Protein AF-A0A352Z5D0-F1 (afdb_monomer_lite)

Secondary structure (DSSP, 8-state):
-EEEEEEETTEEEEEEE-TT-BHHHIIIIIS--TTSPPSSSSSSS-TTEEEETTEEEEGGGSBGGGGTT-EEE-GGGT-BTTB--HHHHHHHHTT--SS-SSHHHHHHHHHHHHHH-SS--HHHHHHHHTT---SSS-SHHHHHHHHHHHTT--PPPGGGSPP-S-PPPPPPHHHHHHHHHH-TT-EEESS-TTHHHHHHTT-----EEE-TT-GGGS-EEEETTEEEE-TT-BHHHHHH-HHHHHH-HHHHHHHHTSS-HHHHTT-BHHHHHHHT-TT-TTHHHHHHTTPPPP---

Structure (mmCIF, N/CA/C/O backbone):
data_AF-A0A352Z5D0-F1
#
_entry.id   AF-A0A352Z5D0-F1
#
loop_
_atom_site.group_PDB
_atom_site.id
_atom_site.type_symbol
_atom_site.label_atom_id
_atom_site.label_alt_id
_atom_site.label_comp_id
_atom_site.label_asym_id
_atom_site.label_entity_id
_atom_site.label_seq_id
_atom_site.pdbx_PDB_ins_code
_atom_site.Cartn_x
_atom_site.Cartn_y
_atom_site.Cartn_z
_atom_site.occupancy
_atom_site.B_iso_or_equiv
_atom_site.auth_seq_id
_atom_site.auth_comp_id
_atom_site.auth_asym_id
_atom_site.auth_atom_id
_atom_site.pdbx_PDB_model_num
ATOM 1 N N . MET A 1 1 ? -8.764 -20.355 9.133 1.00 84.94 1 MET A N 1
ATOM 2 C CA . MET A 1 1 ? -8.558 -20.636 7.698 1.00 84.94 1 MET A CA 1
ATOM 3 C C . MET A 1 1 ? -9.768 -20.120 6.949 1.00 84.94 1 MET A C 1
ATOM 5 O O . MET A 1 1 ? -10.883 -20.433 7.349 1.00 84.94 1 MET A O 1
ATOM 9 N N . GLU A 1 2 ? -9.550 -19.354 5.889 1.00 88.12 2 GLU A N 1
ATOM 10 C CA . GLU A 1 2 ? -10.587 -18.718 5.071 1.00 88.12 2 GLU A CA 1
ATOM 11 C C . GLU A 1 2 ? -10.293 -18.978 3.590 1.00 88.12 2 GLU A C 1
ATOM 13 O O . GLU A 1 2 ? -9.138 -18.904 3.172 1.00 88.12 2 GLU A O 1
ATOM 18 N N . THR A 1 3 ? -11.313 -19.290 2.788 1.00 94.56 3 THR A N 1
ATOM 19 C CA . THR A 1 3 ? -11.166 -19.383 1.328 1.00 94.56 3 THR A CA 1
ATOM 20 C C . THR A 1 3 ? -11.453 -18.030 0.702 1.00 94.56 3 THR A C 1
ATOM 22 O O . THR A 1 3 ? -12.549 -17.499 0.852 1.00 94.56 3 THR A O 1
ATOM 25 N N . ILE A 1 4 ? -10.474 -17.506 -0.030 1.00 94.38 4 ILE A N 1
ATOM 26 C CA . ILE A 1 4 ? -10.551 -16.215 -0.711 1.00 94.38 4 ILE A CA 1
ATOM 27 C C . ILE A 1 4 ? -10.535 -16.394 -2.227 1.00 94.38 4 ILE A C 1
ATOM 29 O O . ILE A 1 4 ? -9.898 -17.316 -2.741 1.00 94.38 4 ILE A O 1
ATOM 33 N N . ASN A 1 5 ? -11.212 -15.487 -2.930 1.00 95.94 5 ASN A N 1
ATOM 34 C CA . ASN A 1 5 ? -11.287 -15.432 -4.389 1.00 95.94 5 ASN A CA 1
ATOM 35 C C . ASN A 1 5 ? -10.868 -14.044 -4.859 1.00 95.94 5 ASN A C 1
ATOM 37 O O . ASN A 1 5 ? -11.446 -13.063 -4.409 1.00 95.94 5 ASN A O 1
ATOM 41 N N . PHE A 1 6 ? -9.892 -13.932 -5.750 1.00 96.19 6 PHE A N 1
ATOM 42 C CA . PHE A 1 6 ? -9.389 -12.636 -6.212 1.00 96.19 6 PHE A CA 1
ATOM 43 C C . PHE A 1 6 ? -8.842 -12.725 -7.635 1.00 96.19 6 PHE A C 1
ATOM 45 O O . PHE A 1 6 ? -8.668 -13.819 -8.173 1.00 96.19 6 PHE A O 1
ATOM 52 N N . ILE A 1 7 ? -8.574 -11.577 -8.255 1.00 97.50 7 ILE A N 1
ATOM 53 C CA . ILE A 1 7 ? -7.937 -11.519 -9.572 1.00 97.50 7 ILE A CA 1
ATOM 54 C C . ILE A 1 7 ? -6.435 -11.319 -9.378 1.00 97.50 7 ILE A C 1
ATOM 56 O O . ILE A 1 7 ? -6.015 -10.395 -8.695 1.00 97.50 7 ILE A O 1
ATOM 60 N N . LEU A 1 8 ? -5.609 -12.174 -9.977 1.00 97.81 8 LEU A N 1
ATOM 61 C CA . LEU A 1 8 ? -4.155 -12.058 -9.997 1.00 97.81 8 LEU A CA 1
ATOM 62 C C . LEU A 1 8 ? -3.670 -11.936 -11.438 1.00 97.81 8 LEU A C 1
ATOM 64 O O . LEU A 1 8 ? -3.776 -12.883 -12.220 1.00 97.81 8 LEU A O 1
ATOM 68 N N . ASN A 1 9 ? -3.111 -10.780 -11.791 1.00 96.50 9 ASN A N 1
ATOM 69 C CA . ASN A 1 9 ? -2.628 -10.484 -13.142 1.00 96.50 9 ASN A CA 1
ATOM 70 C C . ASN A 1 9 ? -3.690 -10.778 -14.225 1.00 96.50 9 ASN A C 1
ATOM 72 O O . ASN A 1 9 ? -3.386 -11.368 -15.265 1.00 96.50 9 ASN A O 1
ATOM 76 N N . GLY A 1 10 ? -4.948 -10.417 -13.950 1.00 94.31 10 GLY A N 1
ATOM 77 C CA . GLY A 1 10 ? -6.087 -10.644 -14.844 1.00 94.31 10 GLY A CA 1
ATOM 78 C C . GLY A 1 10 ? -6.660 -12.068 -14.847 1.00 94.31 10 GLY A C 1
ATOM 79 O O . GLY A 1 10 ? -7.498 -12.369 -15.694 1.00 94.31 10 GLY A O 1
ATOM 80 N N . LYS A 1 11 ? -6.227 -12.958 -13.943 1.00 95.44 11 LYS A N 1
ATOM 81 C CA . LYS A 1 11 ? -6.752 -14.329 -13.814 1.00 95.44 11 LYS A CA 1
ATOM 82 C C . LYS A 1 11 ? -7.399 -14.550 -12.454 1.00 95.44 11 LYS A C 1
ATOM 84 O O . LYS A 1 11 ? -6.814 -14.185 -11.443 1.00 95.44 11 LYS A O 1
ATOM 89 N N . GLU A 1 12 ? -8.557 -15.197 -12.422 1.00 96.88 12 GLU A N 1
ATOM 90 C CA . GLU A 1 12 ? -9.194 -15.611 -11.167 1.00 96.88 12 GLU A CA 1
ATOM 91 C C . GLU A 1 12 ? -8.346 -16.653 -10.424 1.00 96.88 12 GLU A C 1
ATOM 93 O O . GLU A 1 12 ? -7.828 -17.602 -11.021 1.00 96.88 12 GLU A O 1
ATOM 98 N N . VAL A 1 13 ? -8.203 -16.463 -9.113 1.00 97.44 13 VAL A N 1
ATOM 99 C CA . VAL A 1 13 ? -7.491 -17.355 -8.196 1.00 97.44 13 VAL A CA 1
ATOM 100 C C . VAL A 1 13 ? -8.349 -17.589 -6.958 1.00 97.44 13 VAL A C 1
ATOM 102 O O . VAL A 1 13 ? -8.800 -16.640 -6.318 1.00 97.44 13 VAL A O 1
ATOM 105 N N . THR A 1 14 ? -8.503 -18.861 -6.589 1.00 97.69 14 THR A N 1
ATOM 106 C CA . THR A 1 14 ? -9.153 -19.305 -5.350 1.00 97.69 14 THR A CA 1
ATOM 107 C C . THR A 1 14 ? -8.146 -20.051 -4.486 1.00 97.69 14 THR A C 1
ATOM 109 O O . THR A 1 14 ? -7.484 -20.974 -4.963 1.00 97.69 14 THR A O 1
ATOM 112 N N . ILE A 1 15 ? -8.023 -19.678 -3.211 1.00 97.44 15 ILE A N 1
ATOM 113 C CA . ILE A 1 15 ? -7.088 -20.325 -2.282 1.00 97.44 15 ILE A CA 1
ATOM 114 C C . ILE A 1 15 ? -7.566 -20.216 -0.832 1.00 97.44 15 ILE A C 1
ATOM 116 O O . ILE A 1 15 ? -8.134 -19.206 -0.428 1.00 97.44 15 ILE A O 1
ATOM 120 N N . THR A 1 16 ? -7.321 -21.253 -0.029 1.00 96.94 16 THR A N 1
ATOM 121 C CA . THR A 1 16 ? -7.574 -21.230 1.420 1.00 96.94 16 THR A CA 1
ATOM 122 C C . THR A 1 16 ? -6.338 -20.747 2.165 1.00 96.94 16 THR A C 1
ATOM 124 O O . THR A 1 16 ? -5.279 -21.355 2.026 1.00 96.94 16 THR A O 1
ATOM 127 N N . VAL A 1 17 ? -6.454 -19.684 2.953 1.00 94.38 17 VAL A N 1
ATOM 128 C CA . VAL A 1 17 ? -5.354 -19.035 3.685 1.00 94.38 17 VAL A CA 1
ATOM 129 C C . VAL A 1 17 ? -5.565 -19.103 5.191 1.00 94.38 17 VAL A C 1
ATOM 131 O O . VAL A 1 17 ? -6.698 -19.177 5.670 1.00 94.38 17 VAL A O 1
ATOM 134 N N . ASP A 1 18 ? -4.476 -19.071 5.953 1.00 90.75 18 ASP A N 1
ATOM 135 C CA . ASP A 1 18 ? -4.564 -18.894 7.404 1.00 90.75 18 ASP A CA 1
ATOM 136 C C . ASP A 1 18 ? -4.871 -17.432 7.760 1.00 90.75 18 ASP A C 1
ATOM 138 O O . ASP A 1 18 ? -4.394 -16.508 7.102 1.00 90.75 18 ASP A O 1
ATOM 142 N N . ASP A 1 19 ? -5.560 -17.203 8.884 1.00 83.69 19 ASP A N 1
ATOM 143 C CA . ASP A 1 19 ? -6.017 -15.878 9.360 1.00 83.69 19 ASP A CA 1
ATOM 144 C C . ASP A 1 19 ? -4.883 -14.853 9.544 1.00 83.69 19 ASP A C 1
ATOM 146 O O . ASP A 1 19 ? -5.096 -13.663 9.754 1.00 83.69 19 ASP A O 1
ATOM 150 N N . SER A 1 20 ? -3.645 -15.337 9.553 1.00 86.56 20 SER A N 1
ATOM 151 C CA . SER A 1 20 ? -2.454 -14.564 9.862 1.00 86.56 20 SER A CA 1
ATOM 152 C C . SER A 1 20 ? -1.390 -14.663 8.755 1.00 86.56 20 SER A C 1
ATOM 154 O O . SER A 1 20 ? -0.264 -14.194 8.944 1.00 86.56 20 SER A O 1
ATOM 156 N N . GLU A 1 21 ? -1.732 -15.296 7.629 1.00 92.06 21 GLU A N 1
ATOM 157 C CA . GLU A 1 21 ? -0.875 -15.470 6.458 1.00 92.06 21 GLU A CA 1
ATOM 158 C C . GLU A 1 21 ? -0.762 -14.158 5.683 1.00 92.06 21 GLU A C 1
ATOM 160 O O . GLU A 1 21 ? -1.759 -13.583 5.242 1.00 92.06 21 GLU A O 1
ATOM 165 N N . ILE A 1 22 ? 0.465 -13.675 5.500 1.00 95.06 22 ILE A N 1
ATOM 166 C CA . ILE A 1 22 ? 0.724 -12.451 4.739 1.00 95.06 22 ILE A CA 1
ATOM 167 C C . ILE A 1 22 ? 0.746 -12.729 3.235 1.00 95.06 22 ILE A C 1
ATOM 169 O O . ILE A 1 22 ? 1.227 -13.773 2.790 1.00 95.06 22 ILE A O 1
ATOM 173 N N . LEU A 1 23 ? 0.294 -11.751 2.455 1.00 97.75 23 LEU A N 1
ATOM 174 C CA . LEU A 1 23 ? 0.161 -11.839 1.005 1.00 97.75 23 LEU A CA 1
ATOM 175 C C . LEU A 1 23 ? 1.491 -12.179 0.322 1.00 97.75 23 LEU A C 1
ATOM 177 O O . LEU A 1 23 ? 1.508 -12.942 -0.640 1.00 97.75 23 LEU A O 1
ATOM 181 N N . LEU A 1 24 ? 2.613 -11.673 0.847 1.00 98.19 24 LEU A N 1
ATOM 182 C CA . LEU A 1 24 ? 3.952 -12.004 0.353 1.00 98.19 24 LEU A CA 1
ATOM 183 C C . LEU A 1 24 ? 4.192 -13.522 0.296 1.00 98.19 24 LEU A C 1
ATOM 185 O O . LEU A 1 24 ? 4.699 -14.025 -0.706 1.00 98.19 24 LEU A O 1
ATOM 189 N N . HIS A 1 25 ? 3.839 -14.248 1.359 1.00 97.31 25 HIS A N 1
ATOM 190 C CA . HIS A 1 25 ? 4.046 -15.695 1.429 1.00 97.31 25 HIS A CA 1
ATOM 191 C C . HIS A 1 25 ? 3.065 -16.432 0.519 1.00 97.31 25 HIS A C 1
ATOM 193 O O . HIS A 1 25 ? 3.486 -17.318 -0.220 1.00 97.31 25 HIS A O 1
ATOM 199 N N . THR A 1 26 ? 1.796 -16.020 0.498 1.00 98.25 26 THR A N 1
ATOM 200 C CA . THR A 1 26 ? 0.785 -16.588 -0.404 1.00 98.25 26 THR A CA 1
ATOM 201 C C . THR A 1 26 ? 1.227 -16.488 -1.863 1.00 98.25 26 THR A C 1
ATOM 203 O O . THR A 1 26 ? 1.275 -17.492 -2.574 1.00 98.25 26 THR A O 1
ATOM 206 N N . LEU A 1 27 ? 1.634 -15.293 -2.303 1.00 98.56 27 LEU A N 1
ATOM 207 C CA . LEU A 1 27 ? 2.091 -15.059 -3.672 1.00 98.56 27 LEU A CA 1
ATOM 208 C C . LEU A 1 27 ? 3.336 -15.883 -3.995 1.00 98.56 27 LEU A C 1
ATOM 210 O O . LEU A 1 27 ? 3.366 -16.587 -5.003 1.00 98.56 27 LEU A O 1
ATOM 214 N N . ARG A 1 28 ? 4.365 -15.828 -3.145 1.00 98.19 28 ARG A N 1
ATOM 215 C CA . ARG A 1 28 ? 5.649 -16.465 -3.448 1.00 98.19 28 ARG A CA 1
ATOM 216 C C . ARG A 1 28 ? 5.620 -17.971 -3.275 1.00 98.19 28 ARG A C 1
ATOM 218 O O . ARG A 1 28 ? 6.098 -18.687 -4.148 1.00 98.19 28 ARG A O 1
ATOM 225 N N . GLU A 1 29 ? 5.160 -18.457 -2.133 1.00 97.69 29 GLU A N 1
ATOM 226 C CA . GLU A 1 29 ? 5.361 -19.845 -1.712 1.00 97.69 29 GLU A CA 1
ATOM 227 C C . GLU A 1 29 ? 4.218 -20.759 -2.138 1.00 97.69 29 GLU A C 1
ATOM 229 O O . GLU A 1 29 ? 4.442 -21.948 -2.342 1.00 97.69 29 GLU A O 1
ATOM 234 N N . ARG A 1 30 ? 3.017 -20.210 -2.354 1.00 97.62 30 ARG A N 1
ATOM 235 C CA . ARG A 1 30 ? 1.840 -21.008 -2.726 1.00 97.62 30 ARG A CA 1
ATOM 236 C C . ARG A 1 30 ? 1.426 -20.820 -4.177 1.00 97.62 30 ARG A C 1
ATOM 238 O O . ARG A 1 30 ? 1.067 -21.789 -4.833 1.00 97.62 30 ARG A O 1
ATOM 245 N N . LEU A 1 31 ? 1.525 -19.594 -4.687 1.00 98.06 31 LEU A N 1
ATOM 246 C CA . LEU A 1 31 ? 1.181 -19.257 -6.074 1.00 98.06 31 LEU A CA 1
ATOM 247 C C . LEU A 1 31 ? 2.407 -19.141 -6.994 1.00 98.06 31 LEU A C 1
ATOM 249 O O . LEU A 1 31 ? 2.266 -18.869 -8.183 1.00 98.06 31 LEU A O 1
ATOM 253 N N . ASN A 1 32 ? 3.610 -19.376 -6.459 1.00 97.75 32 ASN A N 1
ATOM 254 C CA . ASN A 1 32 ? 4.883 -19.367 -7.185 1.00 97.75 32 ASN A CA 1
ATOM 255 C C . ASN A 1 32 ? 5.201 -18.052 -7.933 1.00 97.75 32 ASN A C 1
ATOM 257 O O . ASN A 1 32 ? 5.969 -18.034 -8.896 1.00 97.75 32 ASN A O 1
ATOM 261 N N . ILE A 1 33 ? 4.666 -16.922 -7.467 1.00 98.00 33 ILE A N 1
ATOM 262 C CA . ILE A 1 33 ? 4.975 -15.586 -7.984 1.00 98.00 33 ILE A CA 1
ATOM 263 C C . ILE A 1 33 ? 6.261 -15.084 -7.327 1.00 98.00 33 ILE A C 1
ATOM 265 O O . ILE A 1 33 ? 6.271 -14.287 -6.388 1.00 98.00 33 ILE A O 1
ATOM 269 N N . LYS A 1 34 ? 7.396 -15.609 -7.795 1.00 97.38 34 LYS A N 1
ATOM 270 C CA . LYS A 1 34 ? 8.715 -15.332 -7.203 1.00 97.38 34 LYS A CA 1
ATOM 271 C C . LYS A 1 34 ? 9.254 -13.937 -7.527 1.00 97.38 34 LYS A C 1
ATOM 273 O O . LYS A 1 34 ? 10.309 -13.575 -6.995 1.00 97.38 34 LYS A O 1
ATOM 278 N N . SER A 1 35 ? 8.596 -13.170 -8.397 1.00 96.88 35 SER A N 1
ATOM 279 C CA . SER A 1 35 ? 8.967 -11.790 -8.731 1.00 96.88 35 SER A CA 1
ATOM 280 C C . SER A 1 35 ? 8.768 -10.826 -7.562 1.00 96.88 35 SER A C 1
ATOM 282 O O . SER A 1 35 ? 9.603 -9.946 -7.373 1.00 96.88 35 SER A O 1
ATOM 284 N N . VAL A 1 36 ? 7.739 -11.041 -6.737 1.00 98.19 36 VAL A N 1
ATOM 285 C CA . VAL A 1 36 ? 7.525 -10.320 -5.480 1.00 98.19 36 VAL A CA 1
ATOM 286 C C . VAL A 1 36 ? 8.588 -10.792 -4.503 1.00 98.19 36 VAL A C 1
ATOM 288 O O . VAL A 1 36 ? 8.672 -11.987 -4.217 1.00 98.19 36 VAL A O 1
ATOM 291 N N . LYS A 1 37 ? 9.460 -9.902 -4.032 1.00 98.06 37 LYS A N 1
ATOM 292 C CA . LYS A 1 37 ? 10.633 -10.298 -3.244 1.00 98.06 37 LYS A CA 1
ATOM 293 C C . LYS A 1 37 ? 10.425 -10.048 -1.761 1.00 98.06 37 LYS A C 1
ATOM 295 O O . LYS A 1 37 ? 9.802 -9.072 -1.360 1.00 98.06 37 LYS A O 1
ATOM 300 N N . GLU A 1 38 ? 11.024 -10.910 -0.949 1.00 97.38 38 GLU A N 1
ATOM 301 C CA . GLU A 1 38 ? 11.229 -10.624 0.465 1.00 97.38 38 GLU A CA 1
ATOM 302 C C . GLU A 1 38 ? 12.532 -9.828 0.628 1.00 97.38 38 GLU A C 1
ATOM 304 O O . GLU A 1 38 ? 13.568 -10.216 0.091 1.00 97.38 38 GLU A O 1
ATOM 309 N N . GLY A 1 39 ? 12.471 -8.672 1.288 1.00 96.88 39 GLY A N 1
ATOM 310 C CA . GLY A 1 39 ? 13.623 -7.794 1.517 1.00 96.88 39 GLY A CA 1
ATOM 311 C C . GLY A 1 39 ? 13.796 -7.502 3.002 1.00 96.88 39 GLY A C 1
ATOM 312 O O . GLY A 1 39 ? 14.431 -8.266 3.715 1.00 96.88 39 GLY A O 1
ATOM 313 N N . CYS A 1 40 ? 13.213 -6.397 3.470 1.00 96.62 40 CYS A N 1
ATOM 314 C CA . CYS A 1 40 ? 13.221 -6.020 4.889 1.00 96.62 40 CYS A CA 1
ATOM 315 C C . CYS A 1 40 ? 12.102 -6.681 5.712 1.00 96.62 40 CYS A C 1
ATOM 317 O O . CYS A 1 40 ? 12.236 -6.836 6.920 1.00 96.62 40 CYS A O 1
ATOM 319 N N . SER A 1 41 ? 10.980 -7.026 5.067 1.00 94.31 41 SER A N 1
ATOM 320 C CA . SER A 1 41 ? 9.782 -7.605 5.694 1.00 94.31 41 SER A CA 1
ATOM 321 C C . SER A 1 41 ? 9.105 -6.772 6.789 1.00 94.31 41 SER A C 1
ATOM 323 O O . SER A 1 41 ? 8.289 -7.293 7.548 1.00 94.31 41 SER A O 1
ATOM 325 N N . ILE A 1 42 ? 9.416 -5.479 6.836 1.00 95.19 42 ILE A N 1
ATOM 326 C CA . ILE A 1 42 ? 8.884 -4.514 7.806 1.00 95.19 42 ILE A CA 1
ATOM 327 C C . ILE A 1 42 ? 8.320 -3.252 7.137 1.00 95.19 42 ILE A C 1
ATOM 329 O O . ILE A 1 42 ? 8.049 -2.278 7.819 1.00 95.19 42 ILE A O 1
ATOM 333 N N . GLY A 1 43 ? 8.127 -3.270 5.812 1.00 95.75 43 GLY A N 1
ATOM 334 C CA . GLY A 1 43 ? 7.518 -2.152 5.079 1.00 95.75 43 GLY A CA 1
ATOM 335 C C . GLY A 1 43 ? 8.450 -0.989 4.734 1.00 95.75 43 GLY A C 1
ATOM 336 O O . GLY A 1 43 ? 7.975 0.121 4.577 1.00 95.75 43 GLY A O 1
ATOM 337 N N . GLU A 1 44 ? 9.753 -1.225 4.589 1.00 95.31 44 GLU A N 1
ATOM 338 C CA . GLU A 1 44 ? 10.725 -0.151 4.306 1.00 95.31 44 GLU A CA 1
ATOM 339 C C . GLU A 1 44 ? 11.252 -0.176 2.863 1.00 95.31 44 GLU A C 1
ATOM 341 O O . GLU A 1 44 ? 11.375 0.845 2.201 1.00 95.31 44 GLU A O 1
ATOM 346 N N . CYS A 1 45 ? 11.597 -1.357 2.341 1.00 97.75 45 CYS A N 1
ATOM 347 C CA . CYS A 1 45 ? 12.387 -1.444 1.105 1.00 97.75 45 CYS A CA 1
ATOM 348 C C . CYS A 1 45 ? 11.584 -1.495 -0.207 1.00 97.75 45 CYS A C 1
ATOM 350 O O . CYS A 1 45 ? 12.180 -1.412 -1.279 1.00 97.75 45 CYS A O 1
ATOM 352 N N . GLY A 1 46 ? 10.283 -1.795 -0.150 1.00 98.25 46 GLY A N 1
ATOM 353 C CA . GLY A 1 46 ? 9.402 -1.925 -1.325 1.00 98.25 46 GLY A CA 1
ATOM 354 C C . GLY A 1 46 ? 9.704 -3.027 -2.342 1.00 98.25 46 GLY A C 1
ATOM 355 O O . GLY A 1 46 ? 9.036 -3.127 -3.365 1.00 98.25 46 GLY A O 1
ATOM 356 N N . THR A 1 47 ? 10.646 -3.933 -2.091 1.00 98.44 47 THR A N 1
ATOM 357 C CA . THR A 1 47 ? 10.882 -5.085 -2.987 1.00 98.44 47 THR A CA 1
ATOM 358 C C . THR A 1 47 ? 9.683 -6.051 -3.057 1.00 98.44 47 THR A C 1
ATOM 360 O O . THR A 1 47 ? 9.564 -6.844 -3.993 1.00 98.44 47 THR A O 1
ATOM 363 N N . CYS A 1 48 ? 8.776 -5.951 -2.081 1.00 98.69 48 CYS A N 1
ATOM 364 C CA . CYS A 1 48 ? 7.529 -6.704 -1.982 1.00 98.69 48 CYS A CA 1
ATOM 365 C C . CYS A 1 48 ? 6.299 -5.950 -2.525 1.00 98.69 48 CYS A C 1
ATOM 367 O O . CYS A 1 48 ? 5.174 -6.407 -2.293 1.00 98.69 48 CYS A O 1
ATOM 369 N N . THR A 1 49 ? 6.485 -4.791 -3.171 1.00 98.81 49 THR A N 1
ATOM 370 C CA . THR A 1 49 ? 5.372 -3.997 -3.706 1.00 98.81 49 THR A CA 1
ATOM 371 C C . THR A 1 49 ? 4.559 -4.822 -4.699 1.00 98.81 49 THR A C 1
ATOM 373 O O . THR A 1 49 ? 5.109 -5.475 -5.586 1.00 98.81 49 THR A O 1
ATOM 376 N N . VAL A 1 50 ? 3.244 -4.774 -4.527 1.00 98.81 50 VAL A N 1
ATOM 377 C CA . VAL A 1 50 ? 2.222 -5.250 -5.464 1.00 98.81 50 VAL A CA 1
ATOM 378 C C . VAL A 1 50 ? 1.200 -4.136 -5.642 1.00 98.81 50 VAL A C 1
ATOM 380 O O . VAL A 1 50 ? 1.133 -3.246 -4.792 1.00 98.81 50 VAL A O 1
ATOM 383 N N . LEU A 1 51 ? 0.406 -4.173 -6.707 1.00 98.69 51 LEU A N 1
ATOM 384 C CA . LEU A 1 51 ? -0.757 -3.295 -6.806 1.00 98.69 51 LEU A CA 1
ATOM 385 C C . LEU A 1 51 ? -1.990 -4.031 -6.312 1.00 98.69 51 LEU A C 1
ATOM 387 O O . LEU A 1 51 ? -2.194 -5.185 -6.685 1.00 98.69 51 LEU A O 1
ATOM 391 N N . ILE A 1 52 ? -2.788 -3.365 -5.486 1.00 97.38 52 ILE A N 1
ATOM 392 C CA . ILE A 1 52 ? -4.094 -3.834 -5.043 1.00 97.38 52 ILE A CA 1
ATOM 393 C C . ILE A 1 52 ? -5.111 -2.784 -5.467 1.00 97.38 52 ILE A C 1
ATOM 395 O O . ILE A 1 52 ? -5.086 -1.669 -4.954 1.00 97.38 52 ILE A O 1
ATOM 399 N N . ASP A 1 53 ? -5.980 -3.139 -6.409 1.00 95.06 53 ASP A N 1
ATOM 400 C CA . ASP A 1 53 ? -6.863 -2.203 -7.111 1.00 95.06 53 ASP A CA 1
ATOM 401 C C . ASP A 1 53 ? -6.087 -0.979 -7.635 1.00 95.06 53 ASP A C 1
ATOM 403 O O . ASP A 1 53 ? -6.450 0.168 -7.390 1.00 95.06 53 ASP A O 1
ATOM 407 N N . ASP A 1 54 ? -4.968 -1.252 -8.317 1.00 95.62 54 ASP A N 1
ATOM 408 C CA . ASP A 1 54 ? -4.052 -0.270 -8.924 1.00 95.62 54 ASP A CA 1
ATOM 409 C C . ASP A 1 54 ? -3.287 0.656 -7.964 1.00 95.62 54 ASP A C 1
ATOM 411 O O . ASP A 1 54 ? -2.388 1.380 -8.398 1.00 95.62 54 ASP A O 1
ATOM 415 N N . GLU A 1 55 ? -3.536 0.572 -6.660 1.00 96.56 55 GLU A N 1
ATOM 416 C CA . GLU A 1 55 ? -2.744 1.256 -5.639 1.00 96.56 55 GLU A CA 1
ATOM 417 C C . GLU A 1 55 ? -1.549 0.399 -5.205 1.00 96.56 55 GLU A C 1
ATOM 419 O O . GLU A 1 55 ? -1.702 -0.807 -4.999 1.00 96.56 55 GLU A O 1
ATOM 424 N N . PRO A 1 56 ? -0.347 0.967 -5.017 1.00 98.19 56 PRO A N 1
ATOM 425 C CA . PRO A 1 56 ? 0.801 0.208 -4.554 1.00 98.19 56 PRO A CA 1
ATOM 426 C C . PRO A 1 56 ? 0.692 -0.071 -3.052 1.00 98.19 56 PRO A C 1
ATOM 428 O O . PRO A 1 56 ? 0.444 0.824 -2.248 1.00 98.19 56 PRO A O 1
ATOM 431 N N . HIS A 1 57 ? 0.897 -1.331 -2.679 1.00 98.56 57 HIS A N 1
ATOM 432 C CA . HIS A 1 57 ? 0.847 -1.839 -1.309 1.00 98.56 57 HIS A CA 1
ATOM 433 C C . HIS A 1 57 ? 2.063 -2.729 -1.029 1.00 98.56 57 HIS A C 1
ATOM 435 O O . HIS A 1 57 ? 2.578 -3.416 -1.917 1.00 98.56 57 HIS A O 1
ATOM 441 N N . TYR A 1 58 ? 2.486 -2.805 0.233 1.00 98.62 58 TYR A N 1
ATOM 442 C CA . TYR A 1 58 ? 3.466 -3.799 0.664 1.00 98.62 58 TYR A CA 1
ATOM 443 C C . TYR A 1 58 ? 2.795 -5.130 0.991 1.00 98.62 58 TYR A C 1
ATOM 445 O O . TYR A 1 58 ? 2.126 -5.287 2.017 1.00 98.62 58 TYR A O 1
ATOM 453 N N . SER A 1 59 ? 3.049 -6.142 0.160 1.00 98.44 59 SER A N 1
ATOM 454 C CA . SER A 1 59 ? 2.532 -7.497 0.394 1.00 98.44 59 SER A CA 1
ATOM 455 C C . SER A 1 59 ? 3.060 -8.128 1.691 1.00 98.44 59 SER A C 1
ATOM 457 O O . SER A 1 59 ? 2.410 -9.009 2.254 1.00 98.44 59 SER A O 1
ATOM 459 N N . CYS A 1 60 ? 4.206 -7.667 2.214 1.00 97.25 60 CYS A N 1
ATOM 460 C CA . CYS A 1 60 ? 4.747 -8.148 3.490 1.00 97.25 60 CYS A CA 1
ATOM 461 C C . CYS A 1 60 ? 3.963 -7.667 4.726 1.00 97.25 60 CYS A C 1
ATOM 463 O O . CYS A 1 60 ? 4.053 -8.310 5.772 1.00 97.25 60 CYS A O 1
ATOM 465 N N . LEU A 1 61 ? 3.176 -6.591 4.588 1.00 96.69 61 LEU A N 1
ATOM 466 C CA . LEU A 1 61 ? 2.311 -6.006 5.624 1.00 96.69 61 LEU A CA 1
ATOM 467 C C . LEU A 1 61 ? 0.818 -6.093 5.255 1.00 96.69 61 LEU A C 1
ATOM 469 O O . LEU A 1 61 ? -0.023 -5.394 5.817 1.00 96.69 61 LEU A O 1
ATOM 473 N N . THR A 1 62 ? 0.468 -6.960 4.307 1.00 96.50 62 THR A N 1
ATOM 474 C CA . THR A 1 62 ? -0.918 -7.193 3.891 1.00 96.50 62 THR A CA 1
ATOM 475 C C . THR A 1 62 ? -1.311 -8.612 4.278 1.00 96.50 62 THR A C 1
ATOM 477 O O . THR A 1 62 ? -0.599 -9.550 3.926 1.00 96.50 62 THR A O 1
ATOM 480 N N . LEU A 1 63 ? -2.418 -8.793 5.003 1.00 94.62 63 LEU A N 1
ATOM 481 C CA . LEU A 1 63 ? -2.987 -10.127 5.222 1.00 94.62 63 LEU A CA 1
ATOM 482 C C . LEU A 1 63 ? -3.587 -10.657 3.921 1.00 94.62 63 LEU A C 1
ATOM 484 O O . LEU A 1 63 ? -4.188 -9.907 3.158 1.00 94.62 63 LEU A O 1
ATOM 488 N N . SER A 1 64 ? -3.457 -11.957 3.681 1.00 95.44 64 SER A N 1
ATOM 489 C CA . SER A 1 64 ? -3.995 -12.581 2.469 1.00 95.44 64 SER A CA 1
ATOM 490 C C . SER A 1 64 ? -5.520 -12.521 2.435 1.00 95.44 64 SER A C 1
ATOM 492 O O . SER A 1 64 ? -6.089 -12.304 1.375 1.00 95.44 64 SER A O 1
ATOM 494 N N . SER A 1 65 ? -6.189 -12.609 3.588 1.00 92.50 65 SER A N 1
ATOM 495 C CA . SER A 1 65 ? -7.644 -12.424 3.674 1.00 92.50 65 SER A CA 1
ATOM 496 C C . SER A 1 65 ? -8.112 -11.076 3.106 1.00 92.50 65 SER A C 1
ATOM 498 O O . SER A 1 65 ? -9.160 -11.011 2.469 1.00 92.50 65 SER A O 1
ATOM 500 N N . LYS A 1 66 ? -7.291 -10.018 3.221 1.00 91.50 66 LYS A N 1
ATOM 501 C CA . LYS A 1 66 ? -7.604 -8.662 2.736 1.00 91.50 66 LYS A CA 1
ATOM 502 C C . LYS A 1 66 ? -7.740 -8.566 1.212 1.00 91.50 66 LYS A C 1
ATOM 504 O O . LYS A 1 66 ? -8.306 -7.600 0.708 1.00 91.50 66 LYS A O 1
ATOM 509 N N . VAL A 1 67 ? -7.179 -9.515 0.458 1.00 93.94 67 VAL A N 1
ATOM 510 C CA . VAL A 1 67 ? -7.257 -9.474 -1.012 1.00 93.94 67 VAL A CA 1
ATOM 511 C C . VAL A 1 67 ? -8.478 -10.186 -1.571 1.00 93.94 67 VAL A C 1
ATOM 513 O O . VAL A 1 67 ? -8.677 -10.148 -2.781 1.00 93.94 67 VAL A O 1
ATOM 516 N N . ASN A 1 68 ? -9.301 -10.810 -0.723 1.00 93.31 68 ASN A N 1
ATOM 517 C CA . ASN A 1 68 ? -10.557 -11.400 -1.162 1.00 93.31 68 ASN A CA 1
ATOM 518 C C . ASN A 1 68 ? -11.380 -10.358 -1.936 1.00 93.31 68 ASN A C 1
ATOM 520 O O . ASN A 1 68 ? -11.487 -9.213 -1.523 1.00 93.31 68 ASN A O 1
ATOM 524 N N . GLY A 1 69 ? -11.898 -10.737 -3.094 1.00 92.50 69 GLY A N 1
ATOM 525 C CA . GLY A 1 69 ? -12.647 -9.882 -4.002 1.00 92.50 69 GLY A CA 1
ATOM 526 C C . GLY A 1 69 ? -11.866 -8.764 -4.699 1.00 92.50 69 GLY A C 1
ATOM 527 O O . GLY A 1 69 ? -12.493 -7.991 -5.416 1.00 92.50 69 GLY A O 1
ATOM 528 N N . ARG A 1 70 ? -10.540 -8.646 -4.543 1.00 94.00 70 ARG A N 1
ATOM 529 C CA . ARG A 1 70 ? -9.748 -7.522 -5.092 1.00 94.00 70 ARG A CA 1
ATOM 530 C C . ARG A 1 70 ? -8.966 -7.898 -6.350 1.00 94.00 70 ARG A C 1
ATOM 532 O O . ARG A 1 70 ? -8.782 -9.079 -6.654 1.00 94.00 70 ARG A O 1
ATOM 539 N N . ASP A 1 71 ? -8.500 -6.890 -7.082 1.00 96.19 71 ASP A N 1
ATOM 540 C CA . ASP A 1 71 ? -7.563 -7.076 -8.190 1.00 96.19 71 ASP A CA 1
ATOM 541 C C . ASP A 1 71 ? -6.120 -6.876 -7.723 1.00 96.19 71 ASP A C 1
ATOM 543 O O . ASP A 1 71 ? -5.787 -5.875 -7.092 1.00 96.19 71 ASP A O 1
ATOM 547 N N . ILE A 1 72 ? -5.260 -7.846 -8.024 1.00 98.19 72 ILE A N 1
ATOM 548 C CA . ILE A 1 72 ? -3.859 -7.880 -7.621 1.00 98.19 72 ILE A CA 1
ATOM 549 C C . ILE A 1 72 ? -2.985 -7.935 -8.865 1.00 98.19 72 ILE A C 1
ATOM 551 O O . ILE A 1 72 ? -3.050 -8.887 -9.647 1.00 98.19 72 ILE A O 1
ATOM 555 N N . LYS A 1 73 ? -2.099 -6.950 -9.015 1.00 98.25 73 LYS A N 1
ATOM 556 C CA . LYS A 1 73 ? -1.112 -6.920 -10.099 1.00 98.25 73 LYS A CA 1
ATOM 557 C C . LYS A 1 73 ? 0.301 -7.039 -9.535 1.00 98.25 73 LYS A C 1
ATOM 559 O O . LYS A 1 73 ? 0.708 -6.307 -8.631 1.00 98.25 73 LYS A O 1
ATOM 564 N N . THR A 1 74 ? 1.062 -7.970 -10.091 1.00 98.50 74 THR A N 1
ATOM 565 C CA . THR A 1 74 ? 2.508 -8.113 -9.901 1.00 98.50 74 THR A CA 1
ATOM 566 C C . THR A 1 74 ? 3.223 -7.724 -11.194 1.00 98.50 74 THR A C 1
ATOM 568 O O . THR A 1 74 ? 2.586 -7.366 -12.185 1.00 98.50 74 THR A O 1
ATOM 571 N N . VAL A 1 75 ? 4.559 -7.751 -11.219 1.00 97.38 75 VAL A N 1
ATOM 572 C CA . VAL A 1 75 ? 5.318 -7.276 -12.393 1.00 97.38 75 VAL A CA 1
ATOM 573 C C . VAL A 1 75 ? 5.011 -8.082 -13.667 1.00 97.38 75 VAL A C 1
ATOM 575 O O . VAL A 1 75 ? 5.138 -7.561 -14.771 1.00 97.38 75 VAL A O 1
ATOM 578 N N . GLU A 1 76 ? 4.556 -9.329 -13.524 1.00 96.38 76 GLU A N 1
ATOM 579 C CA . GLU A 1 76 ? 4.088 -10.194 -14.611 1.00 96.38 76 GLU A CA 1
ATOM 580 C C . GLU A 1 76 ? 2.870 -9.630 -15.356 1.00 96.38 76 GLU A C 1
ATOM 582 O O . GLU A 1 76 ? 2.639 -10.017 -16.501 1.00 96.38 76 GLU A O 1
ATOM 587 N N . TYR A 1 77 ? 2.101 -8.722 -14.745 1.00 96.00 77 TYR A N 1
ATOM 588 C CA . TYR A 1 77 ? 1.007 -8.023 -15.422 1.00 96.00 77 TYR A CA 1
ATOM 589 C C . TYR A 1 77 ? 1.511 -7.097 -16.535 1.00 96.00 77 TYR A C 1
ATOM 591 O O . TYR A 1 77 ? 0.873 -6.976 -17.577 1.00 96.00 77 TYR A O 1
ATOM 599 N N . LEU A 1 78 ? 2.665 -6.453 -16.328 1.00 93.88 78 LEU A N 1
ATOM 600 C CA . LEU A 1 78 ? 3.195 -5.452 -17.256 1.00 93.88 78 LEU A CA 1
ATOM 601 C C . LEU A 1 78 ? 3.653 -6.087 -18.572 1.00 93.88 78 LEU A C 1
ATOM 603 O O . LEU A 1 78 ? 3.492 -5.510 -19.645 1.00 93.88 78 LEU A O 1
ATOM 607 N N . GLY A 1 79 ? 4.205 -7.293 -18.509 1.00 89.19 79 GLY A N 1
ATOM 608 C CA . GLY A 1 79 ? 4.725 -7.959 -19.688 1.00 89.19 79 GLY A CA 1
ATOM 609 C C . GLY A 1 79 ? 5.341 -9.308 -19.370 1.00 89.19 79 GLY A C 1
ATOM 610 O O . GLY A 1 79 ? 5.588 -9.665 -18.217 1.00 89.19 79 GLY A O 1
ATOM 611 N N . LYS A 1 80 ? 5.615 -10.059 -20.433 1.00 84.69 80 LYS A N 1
ATOM 612 C CA . LYS A 1 80 ? 6.259 -11.374 -20.383 1.00 84.69 80 LYS A CA 1
ATOM 613 C C . LYS A 1 80 ? 7.431 -11.411 -21.354 1.00 84.69 80 LYS A C 1
ATOM 615 O O . LYS A 1 80 ? 7.556 -10.548 -22.220 1.00 84.69 80 LYS A O 1
ATOM 620 N N . SER A 1 81 ? 8.274 -12.434 -21.240 1.00 81.69 81 SER A N 1
ATOM 621 C CA . SER A 1 81 ? 9.365 -12.641 -22.199 1.00 81.69 81 SER A CA 1
ATOM 622 C C . SER A 1 81 ? 8.840 -12.587 -23.643 1.00 81.69 81 SER A C 1
ATOM 624 O O . SER A 1 81 ? 7.837 -13.227 -23.965 1.00 81.69 81 SER A O 1
ATOM 626 N N . GLY A 1 82 ? 9.483 -11.770 -24.481 1.00 82.56 82 GLY A N 1
ATOM 627 C CA . GLY A 1 82 ? 9.103 -11.530 -25.878 1.00 82.56 82 GLY A CA 1
ATOM 628 C C . GLY A 1 82 ? 8.076 -10.414 -26.117 1.00 82.56 82 GLY A C 1
ATOM 629 O O . GLY A 1 82 ? 7.904 -10.007 -27.261 1.00 82.56 82 GLY A O 1
ATOM 630 N N . LYS A 1 83 ? 7.411 -9.890 -25.078 1.00 89.75 83 LYS A N 1
ATOM 631 C CA . LYS A 1 83 ? 6.562 -8.692 -25.174 1.00 89.75 83 LYS A CA 1
ATOM 632 C C . LYS A 1 83 ? 6.610 -7.919 -23.859 1.00 89.75 83 LYS A C 1
ATOM 634 O O . LYS A 1 83 ? 5.873 -8.234 -22.919 1.00 89.75 83 LYS A O 1
ATOM 639 N N . LEU A 1 84 ? 7.506 -6.941 -23.811 1.00 93.06 84 LEU A N 1
ATOM 640 C CA . LEU A 1 84 ? 7.720 -6.092 -22.650 1.00 93.06 84 LEU A CA 1
ATOM 641 C C . LEU A 1 84 ? 6.757 -4.904 -22.653 1.00 93.06 84 LEU A C 1
ATOM 643 O O . LEU A 1 84 ? 6.295 -4.451 -23.698 1.00 93.06 84 LEU A O 1
ATOM 647 N N . HIS A 1 85 ? 6.460 -4.406 -21.459 1.00 93.94 85 HIS A N 1
ATOM 648 C CA . HIS A 1 85 ? 5.834 -3.101 -21.293 1.00 93.94 85 HIS A CA 1
ATOM 649 C C . HIS A 1 85 ? 6.823 -1.996 -21.686 1.00 93.94 85 HIS A C 1
ATOM 651 O O . HIS A 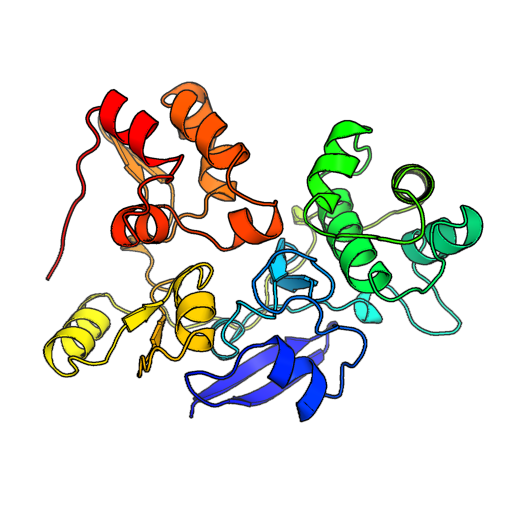1 85 ? 8.000 -2.133 -21.338 1.00 93.94 85 HIS A O 1
ATOM 657 N N . PRO A 1 86 ? 6.381 -0.851 -22.239 1.00 93.94 86 PRO A N 1
ATOM 658 C CA . PRO A 1 86 ? 7.279 0.279 -22.503 1.00 93.94 86 PRO A CA 1
ATOM 659 C C . PRO A 1 86 ? 8.083 0.721 -21.270 1.00 93.94 86 PRO A C 1
ATOM 661 O O . PRO A 1 86 ? 9.252 1.070 -21.371 1.00 93.94 86 PRO A O 1
ATOM 664 N N . LEU A 1 87 ? 7.492 0.616 -20.074 1.00 94.56 87 LEU A N 1
ATOM 665 C CA . LEU A 1 87 ? 8.191 0.883 -18.810 1.00 94.56 87 LEU A CA 1
ATOM 666 C C . LEU A 1 87 ? 9.361 -0.090 -18.560 1.00 94.56 87 LEU A C 1
ATOM 668 O O . LEU A 1 87 ? 10.427 0.320 -18.116 1.00 94.56 87 LEU A O 1
ATOM 672 N N . GLN A 1 88 ? 9.181 -1.380 -18.859 1.00 95.94 88 GLN A N 1
ATOM 673 C CA . GLN A 1 88 ? 10.249 -2.378 -18.736 1.00 95.94 88 GLN A CA 1
ATOM 674 C C . GLN A 1 88 ? 11.357 -2.119 -19.766 1.00 95.94 88 GLN A C 1
ATOM 676 O O . GLN A 1 88 ? 12.536 -2.212 -19.430 1.00 95.94 88 GLN A O 1
ATOM 681 N N . GLU A 1 89 ? 10.986 -1.764 -20.998 1.00 95.50 89 GLU A N 1
ATOM 682 C CA . GLU A 1 89 ? 11.931 -1.426 -22.068 1.00 95.50 89 GLU A CA 1
ATOM 683 C C . GLU A 1 89 ? 12.752 -0.179 -21.728 1.00 95.50 89 GLU A C 1
ATOM 685 O O . GLU A 1 89 ? 13.978 -0.200 -21.858 1.00 95.50 89 GLU A O 1
ATOM 690 N N . ALA A 1 90 ? 12.104 0.874 -21.221 1.00 96.38 90 ALA A N 1
ATOM 691 C CA . ALA A 1 90 ? 12.770 2.098 -20.792 1.00 96.38 90 ALA A CA 1
ATOM 692 C C . ALA A 1 90 ? 13.781 1.828 -19.668 1.00 96.38 90 ALA A C 1
ATOM 694 O O . ALA A 1 90 ? 14.921 2.279 -19.742 1.00 96.38 90 ALA A O 1
ATOM 695 N N . PHE A 1 91 ? 13.422 1.009 -18.673 1.00 97.31 91 PHE A N 1
ATOM 696 C CA . PHE A 1 91 ? 14.344 0.647 -17.592 1.00 97.31 91 PHE A CA 1
ATOM 697 C C . PHE A 1 91 ? 15.606 -0.063 -18.101 1.00 97.31 91 PHE A C 1
ATOM 699 O O . PHE A 1 91 ? 16.703 0.181 -17.598 1.00 97.31 91 PHE A O 1
ATOM 706 N N . ILE A 1 92 ? 15.461 -0.942 -19.095 1.00 95.38 92 ILE A N 1
ATOM 707 C CA . ILE A 1 92 ? 16.597 -1.633 -19.716 1.00 95.38 92 ILE A CA 1
ATOM 708 C C . ILE A 1 92 ? 17.451 -0.634 -20.501 1.00 95.38 92 ILE A C 1
ATOM 710 O O . ILE A 1 92 ? 18.666 -0.588 -20.313 1.00 95.38 92 ILE A O 1
ATOM 714 N N . LYS A 1 93 ? 16.820 0.182 -21.351 1.00 95.75 93 LYS A N 1
ATOM 715 C CA . LYS A 1 93 ? 17.501 1.139 -22.232 1.00 95.75 93 LYS A CA 1
ATOM 716 C C . LYS A 1 93 ? 18.306 2.180 -21.453 1.00 95.75 93 LYS A C 1
ATOM 718 O O . LYS A 1 93 ? 19.437 2.467 -21.834 1.00 95.75 93 LYS A O 1
ATOM 723 N N . SER A 1 94 ? 17.751 2.710 -20.365 1.00 95.81 94 SER A N 1
ATOM 724 C CA . SER A 1 94 ? 18.390 3.759 -19.560 1.00 95.81 94 SER A CA 1
ATOM 725 C C . SER A 1 94 ? 19.396 3.213 -18.539 1.00 95.81 94 SER A C 1
ATOM 727 O O . SER A 1 94 ? 19.988 3.980 -17.787 1.00 95.81 94 SER A O 1
ATOM 729 N N . GLY A 1 95 ? 19.600 1.890 -18.463 1.00 95.75 95 GLY A N 1
ATOM 730 C CA . GLY A 1 95 ? 20.484 1.294 -17.455 1.00 95.75 95 GLY A CA 1
ATOM 731 C C . GLY A 1 95 ? 19.943 1.416 -16.024 1.00 95.75 95 GLY A C 1
ATOM 732 O O . GLY A 1 95 ? 20.702 1.376 -15.056 1.00 95.75 95 GLY A O 1
ATOM 733 N N . ALA A 1 96 ? 18.621 1.523 -15.869 1.00 97.31 96 ALA A N 1
ATOM 734 C CA . ALA A 1 96 ? 17.918 1.611 -14.587 1.00 97.31 96 ALA A CA 1
ATOM 735 C C . ALA A 1 96 ? 17.900 0.278 -13.804 1.00 97.31 96 ALA A C 1
ATOM 737 O O . ALA A 1 96 ? 17.243 0.159 -12.766 1.00 97.31 96 ALA A O 1
ATOM 738 N N . VAL A 1 97 ? 18.609 -0.745 -14.293 1.00 96.75 97 VAL A N 1
ATOM 739 C CA . VAL A 1 97 ? 18.675 -2.093 -13.723 1.00 96.75 97 VAL A CA 1
ATOM 740 C C . VAL A 1 97 ? 20.133 -2.534 -13.610 1.00 96.75 97 VAL A C 1
ATOM 742 O O . VAL A 1 97 ? 20.863 -2.550 -14.594 1.00 96.75 97 VAL A O 1
ATOM 745 N N . GLN A 1 98 ? 20.538 -2.938 -12.403 1.00 96.94 98 GLN A N 1
ATOM 746 C CA . GLN A 1 98 ? 21.813 -3.620 -12.150 1.00 96.94 98 GLN A CA 1
ATOM 747 C C . GLN A 1 98 ? 21.553 -5.014 -11.563 1.00 96.94 98 GLN A C 1
ATO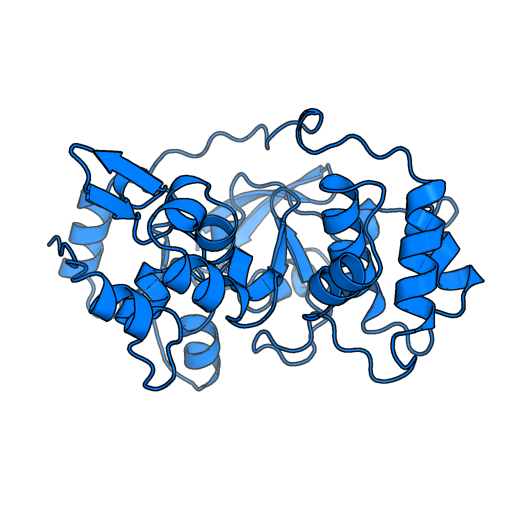M 749 O O . GLN A 1 98 ? 21.319 -5.956 -12.309 1.00 96.94 98 GLN A O 1
ATOM 754 N N . CYS A 1 99 ? 21.490 -5.155 -10.230 1.00 97.75 99 CYS A N 1
ATOM 755 C CA . CYS A 1 99 ? 21.197 -6.450 -9.596 1.00 97.75 99 CYS A CA 1
ATOM 756 C C . CYS A 1 99 ? 19.757 -6.945 -9.837 1.00 97.75 99 CYS A C 1
ATOM 758 O O . CYS A 1 99 ? 19.465 -8.122 -9.643 1.00 97.75 99 CYS A O 1
ATOM 760 N N . GLY A 1 100 ? 18.839 -6.042 -10.201 1.00 97.25 100 GLY A N 1
ATOM 761 C CA . GLY A 1 100 ? 17.447 -6.350 -10.540 1.00 97.25 100 GLY A CA 1
ATOM 762 C C . GLY A 1 100 ? 16.512 -6.653 -9.363 1.00 97.25 100 GLY A C 1
ATOM 763 O O . GLY A 1 100 ? 15.309 -6.784 -9.569 1.00 97.25 100 GLY A O 1
ATOM 764 N N . TYR A 1 101 ? 17.009 -6.741 -8.124 1.00 98.38 101 TYR A N 1
ATOM 765 C CA . TYR A 1 101 ? 16.200 -7.209 -6.989 1.00 98.38 101 TYR A CA 1
ATOM 766 C C . TYR A 1 101 ? 15.032 -6.272 -6.635 1.00 98.38 101 TYR A C 1
ATOM 768 O O . TYR A 1 101 ? 13.933 -6.734 -6.340 1.00 98.38 101 TYR A O 1
ATOM 776 N N . CYS A 1 102 ? 15.253 -4.955 -6.691 1.00 98.31 102 CYS A N 1
ATOM 777 C CA . CYS A 1 102 ? 14.231 -3.938 -6.408 1.00 98.31 102 CYS A CA 1
ATOM 778 C C . CYS A 1 102 ? 13.338 -3.598 -7.613 1.00 98.31 102 CYS A C 1
ATOM 780 O O . CYS A 1 102 ? 12.289 -2.977 -7.449 1.00 98.31 102 CYS A O 1
ATOM 782 N N . THR A 1 103 ? 13.746 -3.996 -8.821 1.00 98.25 103 THR A N 1
ATOM 783 C CA . THR A 1 103 ? 13.123 -3.566 -10.079 1.00 98.25 103 THR A CA 1
ATOM 784 C C . THR A 1 103 ? 11.633 -3.914 -10.176 1.00 98.25 103 THR A C 1
ATOM 786 O O . THR A 1 103 ? 10.884 -3.039 -10.601 1.00 98.25 103 THR A O 1
ATOM 789 N N . PRO A 1 104 ? 11.149 -5.102 -9.745 1.00 98.38 104 PRO A N 1
ATOM 790 C CA . PRO A 1 104 ? 9.717 -5.407 -9.779 1.00 98.38 104 PRO A CA 1
ATOM 791 C C . PRO A 1 104 ? 8.859 -4.393 -9.017 1.00 98.38 104 PRO A C 1
ATOM 793 O O . PRO A 1 104 ? 7.868 -3.909 -9.554 1.00 98.38 104 PRO A O 1
ATOM 796 N N . GLY A 1 105 ? 9.267 -4.029 -7.798 1.00 98.44 105 GLY A N 1
ATOM 797 C CA . GLY A 1 105 ? 8.537 -3.051 -6.996 1.00 98.44 105 GLY A CA 1
ATOM 798 C C . GLY A 1 105 ? 8.599 -1.646 -7.593 1.00 98.44 105 GLY A C 1
ATOM 799 O O . GLY A 1 105 ? 7.582 -0.962 -7.637 1.00 98.44 105 GLY A O 1
ATOM 800 N N . MET A 1 106 ? 9.763 -1.258 -8.128 1.00 98.50 106 MET A N 1
ATOM 801 C CA . MET A 1 106 ? 9.965 0.030 -8.800 1.00 98.50 106 MET A CA 1
ATOM 802 C C . MET A 1 106 ? 9.028 0.205 -10.002 1.00 98.50 106 MET A C 1
ATOM 804 O O . MET A 1 106 ? 8.385 1.240 -10.151 1.00 98.50 106 MET A O 1
ATOM 808 N N . LEU A 1 107 ? 8.933 -0.831 -10.842 1.00 98.31 107 LEU A N 1
ATOM 809 C CA . LEU A 1 107 ? 8.083 -0.836 -12.030 1.00 98.31 107 LEU A CA 1
ATOM 810 C C . LEU A 1 107 ? 6.601 -0.720 -11.669 1.00 98.31 107 LEU A C 1
ATOM 812 O O . LEU A 1 107 ? 5.869 -0.020 -12.356 1.00 98.31 107 LEU A O 1
ATOM 816 N N . LEU A 1 108 ? 6.152 -1.383 -10.601 1.00 98.56 108 LEU A N 1
ATOM 817 C CA . LEU A 1 108 ? 4.753 -1.312 -10.175 1.00 98.56 108 LEU A CA 1
ATOM 818 C C . LEU A 1 108 ? 4.399 0.054 -9.585 1.00 98.56 108 LEU A C 1
ATOM 820 O O . LEU A 1 108 ? 3.366 0.609 -9.951 1.00 98.56 108 LEU A O 1
ATOM 824 N N . SER A 1 109 ? 5.261 0.631 -8.744 1.00 98.50 109 SER A N 1
ATOM 825 C CA . SER A 1 109 ? 5.053 1.986 -8.215 1.00 98.50 109 SER A CA 1
ATOM 826 C C . SER A 1 109 ? 5.009 3.028 -9.338 1.00 98.50 109 SER A C 1
ATOM 828 O O . SER A 1 109 ? 4.108 3.862 -9.378 1.00 98.50 109 SER A O 1
ATOM 830 N N . ALA A 1 110 ? 5.926 2.931 -10.304 1.00 97.94 110 ALA A N 1
ATOM 831 C CA . ALA A 1 110 ? 5.931 3.794 -11.480 1.00 97.94 110 ALA A CA 1
ATOM 832 C C . ALA A 1 110 ? 4.703 3.577 -12.377 1.00 97.94 110 ALA A C 1
ATOM 834 O O . ALA A 1 110 ? 4.113 4.540 -12.853 1.00 97.94 110 ALA A O 1
ATOM 835 N N . TYR A 1 111 ? 4.280 2.328 -12.586 1.00 97.44 111 TYR A N 1
ATOM 836 C CA . TYR A 1 111 ? 3.066 2.035 -13.344 1.00 97.44 111 TYR A CA 1
ATOM 837 C C . TYR A 1 111 ? 1.829 2.661 -12.688 1.00 97.44 111 TYR A C 1
ATOM 839 O O . TYR A 1 111 ? 1.061 3.318 -13.381 1.00 97.44 111 TYR A O 1
ATOM 847 N N . SER A 1 112 ? 1.670 2.529 -11.365 1.00 96.88 112 SER A N 1
ATOM 848 C CA . SER A 1 112 ? 0.556 3.152 -10.635 1.00 96.88 112 SER A CA 1
ATOM 849 C C . SER A 1 112 ? 0.561 4.682 -10.751 1.00 96.88 112 SER A C 1
ATOM 851 O O . SER A 1 112 ? -0.479 5.275 -11.027 1.00 96.88 112 SER A O 1
ATOM 853 N N . LEU A 1 113 ? 1.730 5.331 -10.654 1.00 96.62 113 LEU A N 1
ATOM 854 C CA . LEU A 1 113 ? 1.844 6.772 -10.919 1.00 96.62 113 LEU A CA 1
ATOM 855 C C . LEU A 1 113 ? 1.325 7.128 -12.319 1.00 96.62 113 LEU A C 1
ATOM 857 O O . LEU A 1 113 ? 0.524 8.048 -12.461 1.00 96.62 113 LEU A O 1
ATOM 861 N N . LEU A 1 114 ? 1.747 6.382 -13.342 1.00 95.44 114 LEU A N 1
ATOM 862 C CA . LEU A 1 114 ? 1.384 6.655 -14.735 1.00 95.44 114 LEU A CA 1
ATOM 863 C C . LEU A 1 114 ? -0.095 6.380 -15.053 1.00 95.44 114 LEU A C 1
ATOM 865 O O . LEU A 1 114 ? -0.617 6.931 -16.023 1.00 95.44 114 LEU A O 1
ATOM 869 N N . LEU A 1 115 ? -0.793 5.587 -14.232 1.00 92.44 115 LEU A N 1
ATOM 870 C CA . LEU A 1 115 ? -2.253 5.456 -14.299 1.00 92.44 115 LEU A CA 1
ATOM 871 C C . LEU A 1 115 ? -2.985 6.726 -13.850 1.00 92.44 115 LEU A C 1
ATOM 873 O O . LEU A 1 115 ? -4.080 7.007 -14.349 1.00 92.44 115 LEU A O 1
ATOM 877 N N . LYS A 1 116 ? -2.395 7.468 -12.906 1.00 90.12 116 LYS A N 1
ATOM 878 C CA . LYS A 1 116 ? -2.958 8.691 -12.317 1.00 90.12 116 LYS A CA 1
ATOM 879 C C . LYS A 1 116 ? -2.545 9.941 -13.088 1.00 90.12 116 LYS A C 1
ATOM 881 O O . LYS A 1 116 ? -3.386 10.780 -13.394 1.00 90.12 116 LYS A O 1
ATOM 886 N N . ASN A 1 117 ? -1.264 10.054 -13.427 1.00 92.06 117 ASN A N 1
ATOM 887 C CA . ASN A 1 117 ? -0.694 11.188 -14.143 1.00 92.06 117 ASN A CA 1
ATOM 888 C C . ASN A 1 117 ? 0.191 10.686 -15.293 1.00 92.06 117 ASN A C 1
ATOM 890 O O . ASN A 1 117 ? 1.252 10.114 -15.065 1.00 92.06 117 ASN A O 1
ATOM 894 N N . ARG A 1 118 ? -0.230 10.931 -16.544 1.00 89.19 118 ARG A N 1
ATOM 895 C CA . ARG A 1 118 ? 0.507 10.513 -17.755 1.00 89.19 118 ARG A CA 1
ATOM 896 C C . ARG A 1 118 ? 1.740 11.366 -18.058 1.00 89.19 118 ARG A C 1
ATOM 898 O O . ARG A 1 118 ? 2.531 11.000 -18.916 1.00 89.19 118 ARG A O 1
ATOM 905 N N . LYS A 1 119 ? 1.894 12.522 -17.413 1.00 92.69 119 LYS A N 1
ATOM 906 C CA . LYS A 1 119 ? 3.037 13.418 -17.615 1.00 92.69 119 LYS A CA 1
ATOM 907 C C . LYS A 1 119 ? 3.574 13.886 -16.268 1.00 92.69 119 LYS A C 1
ATOM 909 O O . LYS A 1 119 ? 3.611 15.095 -16.038 1.00 92.69 119 LYS A O 1
ATOM 914 N N . PRO A 1 120 ? 4.004 12.956 -15.400 1.00 95.94 120 PRO A N 1
ATOM 915 C CA . PRO A 1 120 ? 4.487 13.339 -14.095 1.00 95.94 120 PRO A CA 1
ATOM 916 C C . PRO A 1 120 ? 5.764 14.164 -14.239 1.00 95.94 120 PRO A C 1
ATOM 918 O O . PRO A 1 120 ? 6.565 13.968 -15.171 1.00 95.94 120 PRO A O 1
ATOM 921 N N . ASP A 1 121 ? 5.929 15.122 -13.344 1.00 96.50 121 ASP A N 1
ATOM 922 C CA . ASP A 1 121 ? 7.187 15.817 -13.172 1.00 96.50 121 ASP A CA 1
ATOM 923 C C . ASP A 1 121 ? 8.192 14.959 -12.388 1.00 96.50 121 ASP A C 1
ATOM 925 O O . ASP A 1 121 ? 7.954 13.807 -12.015 1.00 96.50 121 ASP A O 1
ATOM 929 N N . TRP A 1 122 ? 9.383 15.512 -12.201 1.00 96.94 122 TRP A N 1
ATOM 930 C CA . TRP A 1 122 ? 10.488 14.800 -11.579 1.00 96.94 122 TRP A CA 1
ATOM 931 C C . TRP A 1 122 ? 10.254 14.496 -10.093 1.00 96.94 122 TRP A C 1
ATOM 933 O O . TRP A 1 122 ? 10.714 13.466 -9.596 1.00 96.94 122 TRP A O 1
ATOM 943 N N . GLU A 1 123 ? 9.560 15.383 -9.381 1.00 97.31 123 GLU A N 1
ATOM 944 C CA . GLU A 1 123 ? 9.282 15.228 -7.954 1.00 97.31 123 GLU A CA 1
ATOM 945 C C . GLU A 1 123 ? 8.120 14.259 -7.731 1.00 97.31 123 GLU A C 1
ATOM 947 O O . GLU A 1 123 ? 8.209 13.408 -6.850 1.00 97.31 123 GLU A O 1
ATOM 952 N N . GLU A 1 124 ? 7.099 14.279 -8.590 1.00 97.25 124 GLU A N 1
ATOM 953 C CA . GLU A 1 124 ? 6.029 13.277 -8.590 1.00 97.25 124 GLU A CA 1
ATOM 954 C C . GLU A 1 124 ? 6.582 11.859 -8.807 1.00 97.25 124 GLU A C 1
ATOM 956 O O . GLU A 1 124 ? 6.186 10.921 -8.111 1.00 97.25 124 GLU A O 1
ATOM 961 N N . ILE A 1 125 ? 7.541 11.692 -9.730 1.00 98.31 125 ILE A N 1
ATOM 962 C CA . ILE A 1 125 ? 8.198 10.395 -9.950 1.00 98.31 125 ILE A CA 1
ATOM 963 C C . ILE A 1 125 ? 8.980 9.961 -8.709 1.00 98.31 125 ILE A C 1
ATOM 965 O O . ILE A 1 125 ? 8.838 8.815 -8.275 1.00 98.31 125 ILE A O 1
ATOM 969 N N . LYS A 1 126 ? 9.802 10.851 -8.138 1.00 98.06 126 LYS A N 1
ATOM 970 C CA . LYS A 1 126 ? 10.578 10.559 -6.923 1.00 98.06 126 LYS A CA 1
ATOM 971 C C . LYS A 1 126 ? 9.676 10.160 -5.765 1.00 98.06 126 LYS A C 1
ATOM 973 O O . LYS A 1 126 ? 9.973 9.178 -5.089 1.00 98.06 126 LYS A O 1
ATOM 978 N N . GLU A 1 127 ? 8.590 10.897 -5.559 1.00 97.69 127 GLU A N 1
ATOM 979 C CA . GLU A 1 127 ? 7.647 10.628 -4.484 1.00 97.69 127 GLU A CA 1
ATOM 980 C C . GLU A 1 127 ? 7.004 9.254 -4.663 1.00 97.69 127 GLU A C 1
ATOM 982 O O . GLU A 1 127 ? 7.033 8.445 -3.737 1.00 97.69 127 GLU A O 1
ATOM 987 N N . ALA A 1 128 ? 6.518 8.932 -5.866 1.00 97.94 128 ALA A N 1
ATOM 988 C CA . ALA A 1 128 ? 5.879 7.648 -6.148 1.00 97.94 128 ALA A CA 1
ATOM 989 C C . ALA A 1 128 ? 6.797 6.442 -5.892 1.00 97.94 128 ALA A C 1
ATOM 991 O O . ALA A 1 128 ? 6.342 5.402 -5.407 1.00 97.94 128 ALA A O 1
ATOM 992 N N . ILE A 1 129 ? 8.092 6.566 -6.202 1.00 98.19 129 ILE A N 1
ATOM 993 C CA . ILE A 1 129 ? 9.074 5.488 -6.008 1.00 98.19 129 ILE A CA 1
ATOM 994 C C . ILE A 1 129 ? 9.814 5.559 -4.668 1.00 98.19 129 ILE A C 1
ATOM 996 O O . ILE A 1 129 ? 10.665 4.707 -4.412 1.00 98.19 129 ILE A O 1
ATOM 1000 N N . SER A 1 130 ? 9.513 6.533 -3.806 1.00 97.56 130 SER A N 1
ATOM 1001 C CA . SER A 1 130 ? 10.249 6.773 -2.553 1.00 97.56 130 SER A CA 1
ATOM 1002 C C . SER A 1 130 ? 10.261 5.561 -1.614 1.00 97.56 130 SER A C 1
ATOM 1004 O O . SER A 1 130 ? 11.227 5.350 -0.883 1.00 97.56 130 SER A O 1
ATOM 1006 N N . GLY A 1 131 ? 9.237 4.704 -1.688 1.00 97.25 131 GLY A N 1
ATOM 1007 C CA . GLY A 1 131 ? 9.175 3.442 -0.949 1.00 97.25 131 GLY A CA 1
ATOM 1008 C C . GLY A 1 131 ? 9.915 2.259 -1.567 1.00 97.25 131 GLY A C 1
ATOM 1009 O O . GLY A 1 131 ? 9.831 1.148 -1.052 1.00 97.25 131 GLY A O 1
ATOM 1010 N N . ASN A 1 132 ? 10.643 2.445 -2.667 1.00 98.44 132 ASN A N 1
ATOM 1011 C CA . ASN A 1 132 ? 11.409 1.393 -3.327 1.00 98.44 132 ASN A CA 1
ATOM 1012 C C . ASN A 1 132 ? 12.908 1.664 -3.213 1.00 98.44 132 ASN A C 1
ATOM 1014 O O . ASN A 1 132 ? 13.498 2.384 -4.015 1.00 98.44 132 ASN A O 1
ATOM 1018 N N . LEU A 1 133 ? 13.554 1.018 -2.244 1.00 98.19 133 LEU A N 1
ATOM 1019 C CA . LEU A 1 133 ? 14.984 1.191 -2.025 1.00 98.19 133 LEU A CA 1
ATOM 1020 C C . LEU A 1 133 ? 15.800 0.426 -3.073 1.00 98.19 133 LEU A C 1
ATOM 1022 O O . LEU A 1 133 ? 15.708 -0.798 -3.201 1.00 98.19 133 LEU A O 1
ATOM 1026 N N . CYS A 1 134 ? 16.670 1.151 -3.773 1.00 98.00 134 CYS A N 1
ATOM 1027 C CA . CYS A 1 134 ? 17.675 0.600 -4.669 1.00 98.00 134 CYS A CA 1
ATOM 1028 C C . CYS A 1 134 ? 19.078 0.923 -4.154 1.00 98.00 134 CYS A C 1
ATOM 1030 O O . CYS A 1 134 ? 19.439 2.083 -3.957 1.00 98.00 134 CYS A O 1
ATOM 1032 N N . ARG A 1 135 ? 19.905 -0.111 -3.977 1.00 97.81 135 ARG A N 1
ATOM 1033 C CA . ARG A 1 135 ? 21.281 0.055 -3.488 1.00 97.81 135 ARG A CA 1
ATOM 1034 C C . ARG A 1 135 ? 22.330 0.175 -4.596 1.00 97.81 135 ARG A C 1
ATOM 1036 O O . ARG A 1 135 ? 23.468 0.515 -4.300 1.00 97.81 135 ARG A O 1
ATOM 1043 N N . CYS A 1 136 ? 21.964 -0.114 -5.843 1.00 97.50 136 CYS A N 1
ATOM 1044 C CA . CYS A 1 136 ? 22.921 -0.294 -6.936 1.00 97.50 136 CYS A CA 1
ATOM 1045 C C . CYS A 1 136 ? 22.970 0.891 -7.914 1.00 97.50 136 CYS A C 1
ATOM 1047 O O . CYS A 1 136 ? 24.050 1.305 -8.317 1.00 97.50 136 CYS A O 1
ATOM 1049 N N . THR A 1 137 ? 21.819 1.440 -8.308 1.00 94.31 137 THR A N 1
ATOM 1050 C CA . THR A 1 137 ? 21.734 2.363 -9.458 1.00 94.31 137 THR A CA 1
ATOM 1051 C C . THR A 1 137 ? 21.902 3.838 -9.106 1.00 94.31 137 THR A C 1
ATOM 1053 O O . THR A 1 137 ? 22.307 4.607 -9.964 1.00 94.31 137 THR A O 1
ATOM 1056 N N . GLY A 1 138 ? 21.582 4.255 -7.876 1.00 93.88 138 GLY A N 1
ATOM 1057 C CA . GLY A 1 138 ? 21.601 5.677 -7.498 1.00 93.88 138 GLY A CA 1
ATOM 1058 C C . GLY A 1 138 ? 20.384 6.490 -7.969 1.00 93.88 138 GLY A C 1
ATOM 1059 O O . GLY A 1 138 ? 20.428 7.714 -7.932 1.00 93.88 138 GLY A O 1
ATOM 1060 N N . TYR A 1 139 ? 19.290 5.826 -8.366 1.00 97.62 139 TYR A N 1
ATOM 1061 C CA . TYR A 1 139 ? 17.959 6.383 -8.688 1.00 97.62 139 TYR A CA 1
ATOM 1062 C C . TYR A 1 139 ? 17.824 7.261 -9.937 1.00 97.62 139 TYR A C 1
ATOM 1064 O O . TYR A 1 139 ? 16.767 7.217 -10.557 1.00 97.62 139 TYR A O 1
ATOM 1072 N N . HIS A 1 140 ? 18.846 8.013 -10.343 1.00 97.19 140 HIS A N 1
ATOM 1073 C CA . HIS A 1 140 ? 18.729 8.972 -11.448 1.00 97.19 140 HIS A CA 1
ATOM 1074 C C . HIS A 1 140 ? 18.200 8.337 -12.746 1.00 97.19 140 HIS A C 1
ATOM 1076 O O . HIS A 1 140 ? 17.169 8.764 -13.258 1.00 97.19 140 HIS A O 1
ATOM 1082 N N . GLN A 1 141 ? 18.812 7.235 -13.191 1.00 97.50 141 GLN A N 1
ATOM 1083 C CA . GLN A 1 141 ? 18.408 6.514 -14.405 1.00 97.50 141 GLN A CA 1
ATOM 1084 C C . GLN A 1 141 ? 17.011 5.897 -14.296 1.00 97.50 141 GLN A C 1
ATOM 1086 O O . GLN A 1 141 ? 16.351 5.669 -15.305 1.00 97.50 141 GLN A O 1
ATOM 1091 N N . ILE A 1 142 ? 16.551 5.595 -13.077 1.00 98.25 142 ILE A N 1
ATOM 1092 C CA . ILE A 1 142 ? 15.185 5.109 -12.872 1.00 98.25 142 ILE A CA 1
ATOM 1093 C C . ILE A 1 142 ? 14.193 6.236 -13.127 1.00 98.25 142 ILE A C 1
ATOM 1095 O O . ILE A 1 142 ? 13.207 6.017 -13.822 1.00 98.25 142 ILE A O 1
ATOM 1099 N N . VAL A 1 143 ? 14.447 7.428 -12.583 1.00 98.12 143 VAL A N 1
ATOM 1100 C CA . VAL A 1 143 ? 13.560 8.576 -12.795 1.00 98.12 143 VAL A CA 1
ATOM 1101 C C . VAL A 1 143 ? 13.512 8.944 -14.279 1.00 98.12 143 VAL A C 1
ATOM 1103 O O . VAL A 1 143 ? 12.419 9.103 -14.819 1.00 98.12 143 VAL A O 1
ATOM 1106 N N . GLU A 1 144 ? 14.665 8.967 -14.956 1.00 97.06 144 GLU A N 1
ATOM 1107 C CA . GLU A 1 144 ? 14.747 9.142 -16.415 1.00 97.06 144 GLU A CA 1
ATOM 1108 C C . GLU A 1 144 ? 13.932 8.085 -17.167 1.00 97.06 144 GLU A C 1
ATOM 1110 O O . GLU A 1 144 ? 13.090 8.429 -17.990 1.00 97.06 144 GLU A O 1
ATOM 1115 N N . ALA A 1 145 ? 14.105 6.799 -16.844 1.00 97.62 145 ALA A N 1
ATOM 1116 C CA . ALA A 1 145 ? 13.372 5.718 -17.500 1.00 97.62 145 ALA A CA 1
ATOM 1117 C C . ALA A 1 145 ? 11.849 5.835 -17.328 1.00 97.62 145 ALA A C 1
ATOM 1119 O O . ALA A 1 145 ? 11.095 5.543 -18.255 1.00 97.62 145 ALA A O 1
ATOM 1120 N N . ILE A 1 146 ? 11.380 6.247 -16.147 1.00 97.50 146 ILE A N 1
ATOM 1121 C CA . ILE A 1 146 ? 9.949 6.459 -15.894 1.00 97.50 146 ILE A CA 1
ATOM 1122 C C . ILE A 1 146 ? 9.440 7.640 -16.721 1.00 97.50 146 ILE A C 1
ATOM 1124 O O . ILE A 1 146 ? 8.366 7.544 -17.316 1.00 97.50 146 ILE A O 1
ATOM 1128 N N . LYS A 1 147 ? 10.215 8.728 -16.789 1.00 95.56 147 LYS A N 1
ATOM 1129 C CA . LYS A 1 147 ? 9.867 9.912 -17.575 1.00 95.56 147 LYS A CA 1
ATOM 1130 C C . LYS A 1 147 ? 9.782 9.592 -19.069 1.00 95.56 147 LYS A C 1
ATOM 1132 O O . LYS A 1 147 ? 8.777 9.923 -19.686 1.00 95.56 147 LYS A O 1
ATOM 1137 N N . ASP A 1 148 ? 10.769 8.879 -19.606 1.00 93.94 148 ASP A N 1
ATOM 1138 C CA . ASP A 1 148 ? 10.798 8.434 -21.004 1.00 93.94 148 ASP A CA 1
ATOM 1139 C C . ASP A 1 148 ? 9.623 7.503 -21.329 1.00 93.94 148 ASP A C 1
ATOM 1141 O O . ASP A 1 148 ? 8.998 7.606 -22.385 1.00 93.94 148 ASP A O 1
ATOM 1145 N N . ALA A 1 149 ? 9.296 6.584 -20.417 1.00 94.31 149 ALA A N 1
ATOM 1146 C CA . ALA A 1 149 ? 8.173 5.675 -20.602 1.00 94.31 149 ALA A CA 1
ATOM 1147 C C . ALA A 1 149 ? 6.827 6.417 -20.633 1.00 94.31 149 ALA A C 1
ATOM 1149 O O . ALA A 1 149 ? 5.938 6.021 -21.387 1.00 94.31 149 ALA A O 1
ATOM 1150 N N . ALA A 1 150 ? 6.676 7.489 -19.849 1.00 91.62 150 ALA A N 1
ATOM 1151 C CA . ALA A 1 150 ? 5.456 8.292 -19.791 1.00 91.62 150 ALA A CA 1
ATOM 1152 C C . ALA A 1 150 ? 5.070 8.890 -21.158 1.00 91.62 150 ALA A C 1
ATOM 1154 O O . ALA A 1 150 ? 3.886 8.981 -21.474 1.00 91.62 150 ALA A O 1
ATOM 1155 N N . ASP A 1 151 ? 6.056 9.223 -21.997 1.00 84.00 151 ASP A N 1
ATOM 1156 C CA . ASP A 1 151 ? 5.827 9.783 -23.336 1.00 84.00 151 ASP A CA 1
ATOM 1157 C C . ASP A 1 151 ? 5.370 8.735 -24.370 1.00 84.00 151 ASP A C 1
ATOM 1159 O O . ASP A 1 151 ? 4.830 9.087 -25.419 1.00 84.00 151 ASP A O 1
ATOM 1163 N N . ILE A 1 152 ? 5.581 7.446 -24.085 1.00 84.19 152 ILE A N 1
ATOM 1164 C CA . ILE A 1 152 ? 5.328 6.327 -25.010 1.00 84.19 152 ILE A CA 1
ATOM 1165 C C . ILE A 1 152 ? 4.059 5.557 -24.622 1.00 84.19 152 ILE A C 1
ATOM 1167 O O . ILE A 1 152 ? 3.394 4.958 -25.468 1.00 84.19 152 ILE A O 1
ATOM 1171 N N . ILE A 1 153 ? 3.738 5.528 -23.330 1.00 81.44 153 ILE A N 1
ATOM 1172 C CA . ILE A 1 153 ? 2.668 4.707 -22.778 1.00 81.44 153 ILE A CA 1
ATOM 1173 C C . ILE A 1 153 ? 1.284 5.274 -23.126 1.00 81.44 153 ILE A C 1
ATOM 1175 O O . ILE A 1 153 ? 0.948 6.406 -22.784 1.00 81.44 153 ILE A O 1
ATOM 1179 N N . ASP A 1 154 ? 0.430 4.421 -23.697 1.00 70.12 154 ASP A N 1
ATOM 1180 C CA . ASP A 1 154 ? -1.016 4.645 -23.807 1.00 70.12 154 ASP A CA 1
ATOM 1181 C C . ASP A 1 154 ? -1.788 3.692 -22.878 1.00 70.12 154 ASP A C 1
ATOM 1183 O O . ASP A 1 154 ? -2.548 2.827 -23.311 1.00 70.12 154 ASP A O 1
ATOM 1187 N N . THR A 1 155 ? -1.540 3.787 -21.568 1.00 64.19 155 THR A N 1
ATOM 1188 C CA . THR A 1 155 ? -2.271 2.984 -20.575 1.00 64.19 155 THR A CA 1
ATOM 1189 C C . THR A 1 155 ? -3.607 3.654 -20.240 1.00 64.19 155 THR A C 1
ATOM 1191 O O . THR A 1 155 ? -3.613 4.851 -19.935 1.00 64.19 155 THR A O 1
ATOM 1194 N N . PRO A 1 156 ? -4.741 2.926 -20.240 1.00 59.16 156 PRO A N 1
ATOM 1195 C CA . PRO A 1 156 ? -6.036 3.462 -19.814 1.00 59.16 156 PRO A CA 1
ATOM 1196 C C . PRO A 1 156 ? -5.944 4.080 -18.412 1.00 59.16 156 PRO A C 1
ATOM 1198 O O . PRO A 1 156 ? -5.417 3.442 -17.497 1.00 59.16 156 PRO A O 1
ATOM 1201 N N . THR A 1 157 ? -6.448 5.306 -18.240 1.00 57.09 157 THR A N 1
ATOM 1202 C CA . THR A 1 157 ? -6.511 5.979 -16.928 1.00 57.09 157 THR A CA 1
ATOM 1203 C C . THR A 1 157 ? -7.407 5.199 -15.959 1.00 57.09 157 THR A C 1
ATOM 1205 O O . THR A 1 157 ? -8.214 4.371 -16.388 1.00 57.09 157 THR A O 1
ATOM 1208 N N . HIS A 1 158 ? -7.301 5.466 -14.650 1.00 56.09 158 HIS A N 1
ATOM 1209 C CA . HIS A 1 158 ? -8.137 4.819 -13.621 1.00 56.09 158 HIS A CA 1
ATOM 1210 C C . HIS A 1 158 ? -9.645 4.827 -13.940 1.00 56.09 158 HIS A C 1
ATOM 1212 O O . HIS A 1 158 ? -10.343 3.875 -13.601 1.00 56.09 158 HIS A O 1
ATOM 1218 N N . GLU A 1 159 ? -10.152 5.847 -14.639 1.00 48.00 159 GLU A N 1
ATOM 1219 C CA . GLU A 1 159 ? -11.562 5.929 -15.054 1.00 48.00 159 GLU A CA 1
ATOM 1220 C C . GLU A 1 159 ? -11.989 4.821 -16.037 1.00 48.00 159 GLU A C 1
ATOM 1222 O O . GLU A 1 159 ? -13.176 4.529 -16.163 1.00 48.00 159 GLU A O 1
ATOM 1227 N N . GLN A 1 160 ? -11.039 4.184 -16.726 1.00 45.16 160 GLN A N 1
ATOM 1228 C CA . GLN A 1 160 ? -11.289 3.197 -17.780 1.00 45.16 160 GLN A CA 1
ATOM 1229 C C . GLN A 1 160 ? -11.054 1.743 -17.334 1.00 45.16 160 GLN A C 1
ATOM 1231 O O . GLN A 1 160 ? -11.328 0.817 -18.103 1.00 45.16 160 GLN A O 1
ATOM 1236 N N . GLN A 1 161 ? -10.572 1.507 -16.108 1.00 52.56 161 GLN A N 1
ATOM 1237 C CA . GLN A 1 161 ? -10.315 0.158 -15.595 1.00 52.56 161 GLN A CA 1
ATOM 1238 C C . GLN A 1 161 ? -11.501 -0.359 -14.772 1.00 52.56 161 GLN A C 1
ATOM 1240 O O . GLN A 1 161 ? -11.995 0.287 -13.849 1.00 52.56 161 GLN A O 1
ATOM 1245 N N . LYS A 1 162 ? -11.998 -1.547 -15.139 1.00 48.06 162 LYS A N 1
ATOM 1246 C CA . LYS A 1 162 ? -13.104 -2.210 -14.438 1.00 48.06 162 LYS A CA 1
ATOM 1247 C C . LYS A 1 162 ? -12.673 -2.548 -13.008 1.00 48.06 162 LYS A C 1
ATOM 1249 O O . LYS A 1 162 ? -11.694 -3.266 -12.827 1.00 48.06 162 LYS A O 1
ATOM 1254 N N . LYS A 1 163 ? -13.448 -2.094 -12.014 1.00 54.25 163 LYS A N 1
ATOM 1255 C CA . LYS A 1 163 ? -13.383 -2.619 -10.640 1.00 54.25 163 LYS A CA 1
ATOM 1256 C C . LYS A 1 163 ? -13.518 -4.144 -10.668 1.00 54.25 163 LYS A C 1
ATOM 1258 O O . LYS A 1 163 ? -14.218 -4.674 -11.535 1.00 54.25 163 LYS A O 1
ATOM 1263 N N . SER A 1 164 ? -12.868 -4.819 -9.718 1.00 51.94 164 SER A N 1
ATOM 1264 C CA . SER A 1 164 ? -12.983 -6.269 -9.552 1.00 51.94 164 SER A CA 1
ATOM 1265 C C . SER A 1 164 ? -14.458 -6.705 -9.627 1.00 51.94 164 SER A C 1
ATOM 1267 O O . SER A 1 164 ? -15.307 -6.093 -8.973 1.00 51.94 164 SER A O 1
ATOM 1269 N N . PRO A 1 165 ? -14.795 -7.729 -10.433 1.00 49.50 165 PRO A N 1
ATOM 1270 C CA . PRO A 1 165 ? -16.177 -8.167 -10.638 1.00 49.50 165 PRO A CA 1
ATOM 1271 C C . PRO A 1 165 ? -16.780 -8.857 -9.403 1.00 49.50 165 PRO A C 1
ATOM 1273 O O . PRO A 1 165 ? -17.966 -9.185 -9.396 1.00 49.50 165 PRO A O 1
ATOM 1276 N N . ILE A 1 166 ? -15.976 -9.091 -8.364 1.00 60.03 166 ILE A N 1
ATOM 1277 C CA . ILE A 1 166 ? -16.362 -9.830 -7.167 1.00 60.03 166 ILE A CA 1
ATOM 1278 C C . ILE A 1 166 ? -16.913 -8.846 -6.128 1.00 60.03 166 ILE A C 1
ATOM 1280 O O . ILE A 1 166 ? -16.170 -8.139 -5.451 1.00 60.03 166 ILE A O 1
ATOM 1284 N N . SER A 1 167 ? -18.238 -8.807 -5.994 1.00 59.06 167 SER A N 1
ATOM 1285 C CA . SER A 1 167 ? -18.911 -8.081 -4.914 1.00 59.06 167 SER A CA 1
ATOM 1286 C C . SER A 1 167 ? -18.649 -8.774 -3.575 1.00 59.06 167 SER A C 1
ATOM 1288 O O . SER A 1 167 ? -19.076 -9.910 -3.383 1.00 59.06 167 SER A O 1
ATOM 1290 N N . MET A 1 168 ? -17.996 -8.091 -2.634 1.00 66.38 168 MET A N 1
ATOM 1291 C CA . MET A 1 168 ? -17.893 -8.563 -1.250 1.00 66.38 168 MET A CA 1
ATOM 1292 C C . MET A 1 168 ? -19.114 -8.137 -0.438 1.00 66.38 168 MET A C 1
ATOM 1294 O O . MET A 1 168 ? -19.594 -7.008 -0.566 1.00 66.38 168 MET A O 1
ATOM 1298 N N . GLU A 1 169 ? -19.588 -9.020 0.438 1.00 68.38 169 GLU A N 1
ATOM 1299 C CA . GLU A 1 169 ? -20.564 -8.632 1.451 1.00 68.38 169 GLU A CA 1
ATOM 1300 C C . GLU A 1 169 ? -19.923 -7.656 2.440 1.00 68.38 169 GLU A C 1
ATOM 1302 O O . GLU A 1 169 ? -18.809 -7.860 2.932 1.00 68.38 169 GLU A O 1
ATOM 1307 N N . LYS A 1 170 ? -20.639 -6.565 2.719 1.00 78.31 170 LYS A N 1
ATOM 1308 C CA . LYS A 1 170 ? -20.235 -5.606 3.743 1.00 78.31 170 LYS A CA 1
ATOM 1309 C C . LYS A 1 170 ? -20.398 -6.252 5.110 1.00 78.31 170 LYS A C 1
ATOM 1311 O O . LYS A 1 170 ? -21.444 -6.832 5.401 1.00 78.31 170 LYS A O 1
ATOM 1316 N N . ARG A 1 171 ? -19.380 -6.106 5.952 1.00 84.81 171 ARG A N 1
ATOM 1317 C CA . ARG A 1 171 ? -19.431 -6.558 7.342 1.00 84.81 171 ARG A CA 1
ATOM 1318 C C . ARG A 1 171 ? -20.193 -5.529 8.171 1.00 84.81 171 ARG A C 1
ATOM 1320 O O . ARG A 1 171 ? -20.026 -4.329 7.970 1.00 84.81 171 ARG A O 1
ATOM 1327 N N . LYS A 1 172 ? -21.001 -5.996 9.120 1.00 89.88 172 LYS A N 1
ATOM 1328 C CA . LYS A 1 172 ? -21.662 -5.133 10.105 1.00 89.88 172 LYS A CA 1
ATOM 1329 C C . LYS A 1 172 ? -20.749 -4.890 11.304 1.00 89.88 172 LYS A C 1
ATOM 1331 O O . LYS A 1 172 ? -20.048 -5.803 11.745 1.00 89.88 172 LYS A O 1
ATOM 1336 N N . LYS A 1 173 ? -20.763 -3.679 11.863 1.00 91.00 173 LYS A N 1
ATOM 1337 C CA . LYS A 1 173 ? -19.927 -3.334 13.028 1.00 91.00 173 LYS A CA 1
ATOM 1338 C C . LYS A 1 173 ? -20.305 -4.123 14.285 1.00 91.00 173 LYS A C 1
ATOM 1340 O O . LYS A 1 173 ? -19.424 -4.510 15.048 1.00 91.00 173 LYS A O 1
ATOM 1345 N N . GLU A 1 174 ? -21.579 -4.475 14.442 1.00 91.56 174 GLU A N 1
ATOM 1346 C CA . GLU A 1 174 ? -22.088 -5.249 15.580 1.00 91.56 174 GLU A CA 1
ATOM 1347 C C . GLU A 1 174 ? -21.469 -6.656 15.644 1.00 91.56 174 GLU A C 1
ATOM 1349 O O . GLU A 1 174 ? -21.212 -7.190 16.727 1.00 91.56 174 GLU A O 1
ATOM 1354 N N . GLU A 1 175 ? -21.164 -7.252 14.486 1.00 89.31 175 GLU A N 1
ATOM 1355 C CA . GLU A 1 175 ? -20.463 -8.538 14.416 1.00 89.31 175 GLU A CA 1
ATOM 1356 C C . GLU A 1 175 ? -19.035 -8.417 14.954 1.00 89.31 175 GLU A C 1
ATOM 1358 O O . GLU A 1 175 ? -18.564 -9.292 15.679 1.00 89.31 175 GLU A O 1
ATOM 1363 N N . VAL A 1 176 ? -18.346 -7.313 14.649 1.00 89.56 176 VAL A N 1
ATOM 1364 C CA . VAL A 1 176 ? -16.994 -7.049 15.160 1.00 89.56 176 VAL A CA 1
ATOM 1365 C C . VAL A 1 176 ? -17.013 -6.857 16.671 1.00 89.56 176 VAL A C 1
ATOM 1367 O O . VAL A 1 176 ? -16.197 -7.467 17.360 1.00 89.56 176 VAL A O 1
ATOM 1370 N N . PHE A 1 177 ? -17.964 -6.086 17.201 1.00 90.19 177 PHE A N 1
ATOM 1371 C CA . PHE A 1 177 ? -18.104 -5.879 18.647 1.00 90.19 177 PHE A CA 1
ATOM 1372 C C . PHE A 1 177 ? -18.386 -7.192 19.387 1.00 90.19 177 PHE A C 1
ATOM 1374 O O . PHE A 1 177 ? -17.778 -7.475 20.421 1.00 90.19 177 PHE A O 1
ATOM 1381 N N . THR A 1 178 ? -19.217 -8.061 18.809 1.00 89.62 178 THR A N 1
ATOM 1382 C CA . THR A 1 178 ? -19.486 -9.399 19.360 1.00 89.62 178 THR A CA 1
ATOM 1383 C C . THR A 1 178 ? -18.218 -10.264 19.421 1.00 89.62 178 THR A C 1
ATOM 1385 O O . THR A 1 178 ? -17.972 -10.960 20.409 1.00 89.62 178 THR A O 1
ATOM 1388 N N . ILE A 1 179 ? -17.364 -10.216 18.394 1.00 86.94 179 ILE A N 1
ATOM 1389 C CA . ILE A 1 179 ? -16.102 -10.975 18.392 1.00 86.94 179 ILE A CA 1
ATOM 1390 C C . ILE A 1 179 ? -15.110 -10.384 19.405 1.00 86.94 179 ILE A C 1
ATOM 1392 O O . ILE A 1 179 ? -14.478 -11.130 20.150 1.00 86.94 179 ILE A O 1
ATOM 1396 N N . LEU A 1 180 ? -14.988 -9.055 19.471 1.00 87.69 180 LEU A N 1
ATOM 1397 C CA . LEU A 1 180 ? -14.070 -8.379 20.395 1.00 87.69 180 LEU A CA 1
ATOM 1398 C C . LEU A 1 180 ? -14.440 -8.608 21.866 1.00 87.69 180 LEU A C 1
ATOM 1400 O O . LEU A 1 180 ? -13.554 -8.761 22.704 1.00 87.69 180 LEU A O 1
ATOM 1404 N N . THR A 1 181 ? -15.734 -8.670 22.182 1.00 87.31 181 THR A N 1
ATOM 1405 C CA . THR A 1 181 ? -16.219 -8.950 23.544 1.00 87.31 181 THR A CA 1
ATOM 1406 C C . THR A 1 181 ? -16.044 -10.415 23.942 1.00 87.31 181 THR A C 1
ATOM 1408 O O . THR A 1 181 ? -15.773 -10.705 25.106 1.00 87.31 181 THR A O 1
ATOM 1411 N N . SER A 1 182 ? -16.155 -11.345 22.989 1.00 87.69 182 SER A N 1
ATOM 1412 C CA . SER A 1 182 ? -16.018 -12.785 23.247 1.00 87.69 182 SER A CA 1
ATOM 1413 C C . SER A 1 182 ? -14.576 -13.304 23.190 1.00 87.69 182 SER A C 1
ATOM 1415 O O . SER A 1 182 ? -14.290 -14.345 23.779 1.00 87.69 182 SER A O 1
ATOM 1417 N N . THR A 1 183 ? -13.658 -12.599 22.515 1.00 85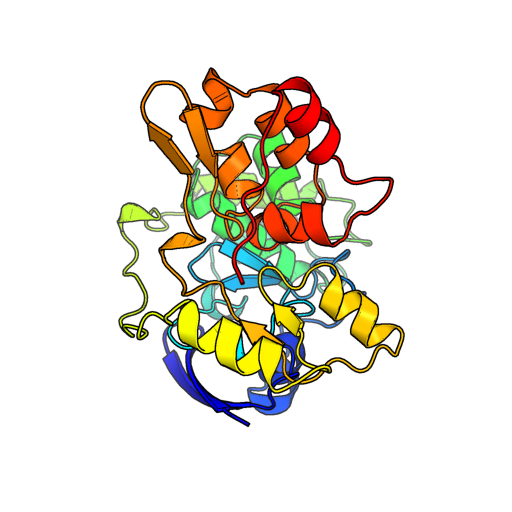.38 183 THR A N 1
ATOM 1418 C CA . THR A 1 183 ? -12.292 -13.082 22.244 1.00 85.38 183 THR A CA 1
ATOM 1419 C C . THR A 1 183 ? -11.235 -12.029 22.588 1.00 85.38 183 THR A C 1
ATOM 1421 O O . THR A 1 183 ? -10.946 -11.129 21.802 1.00 85.38 183 THR A O 1
ATOM 1424 N N . LYS A 1 184 ? -10.591 -12.160 23.753 1.00 81.62 184 LYS A N 1
ATOM 1425 C CA . LYS A 1 184 ? -9.639 -11.164 24.289 1.00 81.62 184 LYS A CA 1
ATOM 1426 C C . LYS A 1 184 ? -8.357 -11.017 23.454 1.00 81.62 184 LYS A C 1
ATOM 1428 O O . LYS A 1 184 ? -7.750 -9.942 23.400 1.00 81.62 184 LYS A O 1
ATOM 1433 N N . GLU A 1 185 ? -7.924 -12.100 22.817 1.00 83.81 185 GLU A N 1
ATOM 1434 C CA . GLU A 1 185 ? -6.749 -12.149 21.945 1.00 83.81 185 GLU A CA 1
ATOM 1435 C C . GLU A 1 185 ? -7.015 -11.575 20.548 1.00 83.81 185 GLU A C 1
ATOM 1437 O O . GLU A 1 185 ? -6.062 -11.336 19.794 1.00 83.81 185 GLU A O 1
ATOM 1442 N N . ALA A 1 186 ? -8.285 -11.320 20.211 1.00 85.88 186 ALA A N 1
ATOM 1443 C CA . ALA A 1 186 ? -8.642 -10.735 18.937 1.00 85.88 186 ALA A CA 1
ATOM 1444 C C . ALA A 1 186 ? -8.057 -9.329 18.798 1.00 85.88 186 ALA A C 1
ATOM 1446 O O . ALA A 1 186 ? -7.936 -8.556 19.759 1.00 85.88 186 ALA A O 1
ATOM 1447 N N . ARG A 1 187 ? -7.670 -8.990 17.572 1.00 88.00 187 ARG A N 1
ATOM 1448 C CA . ARG A 1 187 ? -7.153 -7.668 17.240 1.00 88.00 187 ARG A CA 1
ATOM 1449 C C . ARG A 1 187 ? -7.814 -7.136 15.992 1.00 88.00 187 ARG A C 1
ATOM 1451 O O . ARG A 1 187 ? -7.869 -7.815 14.971 1.00 88.00 187 ARG A O 1
ATOM 1458 N N . VAL A 1 188 ? -8.261 -5.891 16.083 1.00 90.81 188 VAL A N 1
ATOM 1459 C CA . VAL A 1 188 ? -8.727 -5.129 14.931 1.00 90.81 188 VAL A CA 1
ATOM 1460 C C . VAL A 1 188 ? -7.573 -4.964 13.948 1.00 90.81 188 VAL A C 1
ATOM 1462 O O . VAL A 1 188 ? -6.444 -4.647 14.325 1.00 90.81 188 VAL A O 1
ATOM 1465 N N . TYR A 1 189 ? -7.870 -5.196 12.680 1.00 92.00 189 TYR A N 1
ATOM 1466 C CA . TYR A 1 189 ? -6.956 -5.044 11.569 1.00 92.00 189 TYR A CA 1
ATOM 1467 C C . TYR A 1 189 ? -7.565 -4.078 10.553 1.00 92.00 189 TYR A C 1
ATOM 1469 O O . TYR A 1 189 ? -8.710 -4.224 10.138 1.00 92.00 189 TYR A O 1
ATOM 1477 N N . ALA A 1 190 ? -6.773 -3.087 10.153 1.00 93.81 190 ALA A N 1
ATOM 1478 C CA . ALA A 1 190 ? -7.088 -2.214 9.032 1.00 93.81 190 ALA A CA 1
ATOM 1479 C C . ALA A 1 190 ? -5.879 -2.142 8.095 1.00 93.81 190 ALA A C 1
ATOM 1481 O O . ALA A 1 190 ? -5.721 -2.986 7.215 1.00 93.81 190 ALA A O 1
ATOM 1482 N N . GLY A 1 191 ? -4.974 -1.185 8.302 1.00 91.88 191 GLY A N 1
ATOM 1483 C CA . GLY A 1 191 ? -3.783 -1.022 7.463 1.00 91.88 191 GLY A CA 1
ATOM 1484 C C . GLY A 1 191 ? -2.716 -2.103 7.620 1.00 91.88 191 GLY A C 1
ATOM 1485 O O . GLY A 1 191 ? -2.036 -2.437 6.656 1.00 91.88 191 GLY A O 1
ATOM 1486 N N . GLY A 1 192 ? -2.576 -2.674 8.819 1.00 91.31 192 GLY A N 1
ATOM 1487 C CA . GLY A 1 192 ? -1.587 -3.719 9.104 1.00 91.31 192 GLY A CA 1
ATOM 1488 C C . GLY A 1 192 ? -0.150 -3.234 9.313 1.00 91.31 192 GLY A C 1
ATOM 1489 O O . GLY A 1 192 ? 0.698 -4.042 9.687 1.00 91.31 192 GLY A O 1
ATOM 1490 N N . THR A 1 193 ? 0.108 -1.941 9.106 1.00 93.62 193 THR A N 1
ATOM 1491 C CA . THR A 1 193 ? 1.444 -1.326 9.057 1.00 93.62 193 THR A CA 1
ATOM 1492 C C . THR A 1 193 ? 2.230 -1.472 10.355 1.00 93.62 193 THR A C 1
ATOM 1494 O O . THR A 1 193 ? 3.425 -1.732 10.311 1.00 93.62 193 THR A O 1
ATOM 1497 N N . ASP A 1 194 ? 1.553 -1.410 11.499 1.00 90.38 194 ASP A N 1
ATOM 1498 C CA . ASP A 1 194 ? 2.178 -1.541 12.819 1.00 90.38 194 ASP A CA 1
ATOM 1499 C C . ASP A 1 194 ? 2.030 -2.962 13.372 1.00 90.38 194 ASP A C 1
ATOM 1501 O O . ASP A 1 194 ? 2.997 -3.618 13.766 1.00 90.38 194 ASP A O 1
ATOM 1505 N N . ILE A 1 195 ? 0.803 -3.489 13.351 1.00 86.69 195 ILE A N 1
ATOM 1506 C CA . ILE A 1 195 ? 0.478 -4.743 14.038 1.00 86.69 195 ILE A CA 1
ATOM 1507 C C . ILE A 1 195 ? 1.185 -5.962 13.433 1.00 86.69 195 ILE A C 1
ATOM 1509 O O . ILE A 1 195 ? 1.541 -6.893 14.157 1.00 86.69 195 ILE A O 1
ATOM 1513 N N . LEU A 1 196 ? 1.439 -5.969 12.118 1.00 88.00 196 LEU A N 1
ATOM 1514 C CA . LEU A 1 196 ? 2.165 -7.068 11.475 1.00 88.00 196 LEU A CA 1
ATOM 1515 C C . LEU A 1 196 ? 3.678 -6.966 11.682 1.00 88.00 196 LEU A C 1
ATOM 1517 O O . LEU A 1 196 ? 4.346 -8.001 11.742 1.00 88.00 196 LEU A O 1
ATOM 1521 N N . VAL A 1 197 ? 4.212 -5.758 11.875 1.00 89.12 197 VAL A N 1
ATOM 1522 C CA . VAL A 1 197 ? 5.600 -5.558 12.313 1.00 89.12 197 VAL A CA 1
ATOM 1523 C C . VAL A 1 197 ? 5.766 -6.066 13.747 1.00 89.12 197 VAL A C 1
ATOM 1525 O O . VAL A 1 197 ? 6.681 -6.840 14.029 1.00 89.12 197 VAL A O 1
ATOM 1528 N N . ASN A 1 198 ? 4.840 -5.724 14.641 1.00 84.31 198 ASN A N 1
ATOM 1529 C CA . ASN A 1 198 ? 4.852 -6.176 16.033 1.00 84.31 198 ASN A CA 1
ATOM 1530 C C . ASN A 1 198 ? 4.681 -7.695 16.161 1.00 84.31 198 ASN A C 1
ATOM 1532 O O . ASN A 1 198 ? 5.414 -8.355 16.899 1.00 84.31 198 ASN A O 1
ATOM 1536 N N . LYS A 1 199 ? 3.809 -8.297 15.345 1.00 81.94 199 LYS A N 1
ATOM 1537 C CA . LYS A 1 199 ? 3.693 -9.758 15.250 1.00 81.94 199 LYS A CA 1
ATOM 1538 C C . LYS A 1 199 ? 5.028 -10.421 14.891 1.00 81.94 199 LYS A C 1
ATOM 1540 O O . LYS A 1 199 ? 5.368 -11.461 15.452 1.00 81.94 199 LYS A O 1
ATOM 1545 N N . ARG A 1 200 ? 5.820 -9.825 13.989 1.00 80.50 200 ARG A N 1
ATOM 1546 C CA . ARG A 1 200 ? 7.168 -10.330 13.660 1.00 80.50 200 ARG A CA 1
ATOM 1547 C C . ARG A 1 200 ? 8.153 -10.207 14.821 1.00 80.50 200 ARG A C 1
ATOM 1549 O O . ARG A 1 200 ? 9.045 -11.042 14.926 1.00 80.50 200 ARG A O 1
ATOM 1556 N N . LYS A 1 201 ? 7.966 -9.237 15.719 1.00 81.94 201 LYS A N 1
ATOM 1557 C CA . LYS A 1 201 ? 8.731 -9.114 16.972 1.00 81.94 201 LYS A CA 1
ATOM 1558 C C . LYS A 1 201 ? 8.321 -10.142 18.040 1.00 81.94 201 LYS A C 1
ATOM 1560 O O . LYS A 1 201 ? 8.903 -10.155 19.119 1.00 81.94 201 LYS A O 1
ATOM 1565 N N . GLY A 1 202 ? 7.370 -11.030 17.736 1.00 78.25 202 GLY A N 1
ATOM 1566 C CA . GLY A 1 202 ? 6.974 -12.150 18.592 1.00 78.25 202 GLY A CA 1
ATOM 1567 C C . GLY A 1 202 ? 5.607 -11.991 19.257 1.00 78.25 202 GLY A C 1
ATOM 1568 O O . GLY A 1 202 ? 5.194 -12.882 20.001 1.00 78.25 202 GLY A O 1
ATOM 1569 N N . GLU A 1 203 ? 4.883 -10.903 18.986 1.00 77.75 203 GLU A N 1
ATOM 1570 C CA . GLU A 1 203 ? 3.545 -10.698 19.539 1.00 77.75 203 GLU A CA 1
ATOM 1571 C C . GLU A 1 203 ? 2.532 -11.677 18.922 1.00 77.75 203 GLU A C 1
ATOM 1573 O O . GLU A 1 203 ? 2.429 -11.844 17.703 1.00 77.75 203 GLU A O 1
ATOM 1578 N N . LYS A 1 204 ? 1.774 -12.366 19.781 1.00 74.88 204 LYS A N 1
ATOM 1579 C CA . LYS A 1 204 ? 0.819 -13.403 19.377 1.00 74.88 204 LYS A CA 1
ATOM 1580 C C . LYS A 1 204 ? -0.598 -12.837 19.382 1.00 74.88 204 LYS A C 1
ATOM 1582 O O . LYS A 1 204 ? -1.299 -12.922 20.382 1.00 74.88 204 LYS A O 1
ATOM 1587 N N . PHE A 1 205 ? -1.013 -12.282 18.250 1.00 71.94 205 PHE A N 1
ATOM 1588 C CA . PHE A 1 205 ? -2.375 -11.784 18.039 1.00 71.94 205 PHE A CA 1
ATOM 1589 C C . PHE A 1 205 ? -3.168 -12.731 17.158 1.00 71.94 205 PHE A C 1
ATOM 1591 O O . PHE A 1 205 ? -2.746 -12.974 16.023 1.00 71.94 205 PHE A O 1
ATOM 1598 N N . ARG A 1 206 ? -4.285 -13.264 17.671 1.00 74.19 206 ARG A N 1
ATOM 1599 C CA . ARG A 1 206 ? -5.243 -14.077 16.908 1.00 74.19 206 ARG A CA 1
ATOM 1600 C C . ARG A 1 206 ? -6.626 -14.053 17.575 1.00 74.19 206 ARG A C 1
ATOM 1602 O O . ARG A 1 206 ? -6.678 -14.223 18.788 1.00 74.19 206 ARG A O 1
ATOM 1609 N N . PRO A 1 207 ? -7.722 -13.955 16.803 1.00 79.31 207 PRO A N 1
ATOM 1610 C CA . PRO A 1 207 ? -7.775 -13.707 15.357 1.00 79.31 207 PRO A CA 1
ATOM 1611 C C . PRO A 1 207 ? -7.520 -12.230 15.000 1.00 79.31 207 PRO A C 1
ATOM 1613 O O . PRO A 1 207 ? -7.660 -11.342 15.841 1.00 79.31 207 PRO A O 1
ATOM 1616 N N . PHE A 1 208 ? -7.160 -11.958 13.744 1.00 87.88 208 PHE A N 1
ATOM 1617 C CA . PHE A 1 208 ? -7.252 -10.604 13.190 1.00 87.88 208 PHE A CA 1
ATOM 1618 C C . PHE A 1 208 ? -8.665 -10.381 12.651 1.00 87.88 208 PHE A C 1
ATOM 1620 O O . PHE A 1 208 ? -9.181 -11.228 11.927 1.00 87.88 208 PHE A O 1
ATOM 1627 N N . ILE A 1 209 ? -9.280 -9.252 12.991 1.00 88.88 209 ILE A N 1
ATOM 1628 C CA . ILE A 1 209 ? -10.613 -8.877 12.515 1.00 88.88 209 ILE A CA 1
ATOM 1629 C C . ILE A 1 209 ? -10.460 -7.701 11.558 1.00 88.88 209 ILE A C 1
ATOM 1631 O O . ILE A 1 209 ? -10.189 -6.584 11.997 1.00 88.88 209 ILE A O 1
ATOM 1635 N N . ASP A 1 210 ? -10.616 -7.952 10.261 1.00 89.62 210 ASP A N 1
ATOM 1636 C CA . ASP A 1 210 ? -10.580 -6.896 9.251 1.00 89.62 210 ASP A CA 1
ATOM 1637 C C . ASP A 1 210 ? -11.846 -6.029 9.326 1.00 89.62 210 ASP A C 1
ATOM 1639 O O . ASP A 1 210 ? -12.966 -6.533 9.210 1.00 89.62 210 ASP A O 1
ATOM 1643 N N . ILE A 1 211 ? -11.658 -4.724 9.526 1.00 92.56 211 ILE A N 1
ATOM 1644 C CA . ILE A 1 211 ? -12.740 -3.734 9.605 1.00 92.56 211 ILE A CA 1
ATOM 1645 C C . ILE A 1 211 ? -12.855 -2.855 8.355 1.00 92.56 211 ILE A C 1
ATOM 1647 O O . ILE A 1 211 ? -13.716 -1.982 8.300 1.00 92.56 211 ILE A O 1
ATOM 1651 N N . THR A 1 212 ? -12.008 -3.061 7.343 1.00 90.50 212 THR A N 1
ATOM 1652 C CA . THR A 1 212 ? -11.952 -2.193 6.151 1.00 90.50 212 THR A CA 1
ATOM 1653 C C . THR A 1 212 ? -13.189 -2.284 5.257 1.00 90.50 212 THR A C 1
ATOM 1655 O O . THR A 1 212 ? -13.464 -1.351 4.509 1.00 90.50 212 THR A O 1
ATOM 1658 N N . ASN A 1 213 ? -13.980 -3.353 5.393 1.00 87.31 213 ASN A N 1
ATOM 1659 C CA . ASN A 1 213 ? -15.250 -3.548 4.684 1.00 87.31 213 ASN A CA 1
ATOM 1660 C C . ASN A 1 213 ? -16.489 -3.074 5.475 1.00 87.31 213 ASN A C 1
ATOM 1662 O O . ASN A 1 213 ? -17.612 -3.452 5.132 1.00 87.31 213 ASN A O 1
ATOM 1666 N N . ILE A 1 214 ? -16.303 -2.269 6.527 1.00 91.50 214 ILE A N 1
ATOM 1667 C CA . ILE A 1 214 ? -17.386 -1.616 7.276 1.00 91.50 214 ILE A CA 1
ATOM 1668 C C . ILE A 1 214 ? -17.547 -0.195 6.737 1.00 91.50 214 ILE A C 1
ATOM 1670 O O . ILE A 1 214 ? -16.634 0.625 6.835 1.00 91.50 214 ILE A O 1
ATOM 1674 N N . GLN A 1 215 ? -18.708 0.104 6.154 1.00 89.44 215 GLN A N 1
ATOM 1675 C CA . GLN A 1 215 ? -18.934 1.363 5.441 1.00 89.44 215 GLN A CA 1
ATOM 1676 C C . GLN A 1 215 ? -18.844 2.577 6.374 1.00 89.44 215 GLN A C 1
ATOM 1678 O O . GLN A 1 215 ? -18.271 3.596 5.999 1.00 89.44 215 GLN A O 1
ATOM 1683 N N . GLU A 1 216 ? -19.368 2.450 7.588 1.00 91.31 216 GLU A N 1
ATOM 1684 C CA . GLU A 1 216 ? -19.416 3.487 8.619 1.00 91.31 216 GLU A CA 1
ATOM 1685 C C . GLU A 1 216 ? -18.025 3.911 9.099 1.00 91.31 216 GLU A C 1
ATOM 1687 O O . GLU A 1 216 ? -17.848 5.030 9.572 1.00 91.31 216 GLU A O 1
ATOM 1692 N N . PHE A 1 217 ? -17.022 3.041 8.955 1.00 94.19 217 PHE A N 1
ATOM 1693 C CA . PHE A 1 217 ? -15.642 3.359 9.313 1.00 94.19 217 PHE A CA 1
ATOM 1694 C C . PHE A 1 217 ? -14.848 3.959 8.155 1.00 94.19 217 PHE A C 1
ATOM 1696 O O . PHE A 1 217 ? -13.693 4.324 8.353 1.00 94.19 217 PHE A O 1
ATOM 1703 N N . SER A 1 218 ? -15.443 4.103 6.972 1.00 93.44 218 SER A N 1
ATOM 1704 C CA . SER A 1 218 ? -14.756 4.556 5.765 1.00 93.44 218 SER A CA 1
ATOM 1705 C C . SER A 1 218 ? -15.213 5.941 5.312 1.00 93.44 218 SER A C 1
ATOM 1707 O O . SER A 1 218 ? -16.377 6.311 5.449 1.00 93.44 218 SER A O 1
ATOM 1709 N N . GLY A 1 219 ? -14.296 6.684 4.694 1.00 94.31 219 GLY A N 1
ATOM 1710 C CA . GLY A 1 219 ? -14.612 7.916 3.983 1.00 94.31 219 GLY A CA 1
ATOM 1711 C C . GLY A 1 219 ? -14.387 9.188 4.792 1.00 94.31 219 GLY A C 1
ATOM 1712 O O . GLY A 1 219 ? -13.977 9.180 5.955 1.00 94.31 219 GLY A O 1
ATOM 1713 N N . ILE A 1 220 ? -14.597 10.305 4.102 1.00 97.75 220 ILE A N 1
ATOM 1714 C CA . ILE A 1 220 ? -14.443 11.660 4.621 1.00 97.75 220 ILE A CA 1
ATOM 1715 C C . ILE A 1 220 ? -15.655 12.444 4.135 1.00 97.75 220 ILE A C 1
ATOM 1717 O O . ILE A 1 220 ? -15.927 12.482 2.933 1.00 97.75 220 ILE A O 1
ATOM 1721 N N . SER A 1 221 ? -16.385 13.055 5.057 1.00 96.50 221 SER A N 1
ATOM 1722 C CA . SER A 1 221 ? -17.583 13.835 4.750 1.00 96.50 221 SER A CA 1
ATOM 1723 C C . SER A 1 221 ? -17.688 15.032 5.675 1.00 96.50 221 SER A C 1
ATOM 1725 O O . SER A 1 221 ? -17.189 14.994 6.794 1.00 96.50 221 SER A O 1
ATOM 1727 N N . GLU A 1 222 ? -18.388 16.071 5.246 1.00 95.88 222 GLU A N 1
ATOM 1728 C CA . GLU A 1 222 ? -18.663 17.235 6.079 1.00 95.88 222 GLU A CA 1
ATOM 1729 C C . GLU A 1 222 ? -20.164 17.372 6.317 1.00 95.88 222 GLU A C 1
ATOM 1731 O O . GLU A 1 222 ? -20.963 17.277 5.384 1.00 95.88 222 GLU A O 1
ATOM 1736 N N . PHE A 1 223 ? -20.541 17.630 7.566 1.00 94.00 223 PHE A N 1
ATOM 1737 C CA . PHE A 1 223 ? -21.911 17.947 7.940 1.00 94.00 223 PHE A CA 1
ATOM 1738 C C . PHE A 1 223 ? -21.915 19.066 8.980 1.00 94.00 223 PHE A C 1
ATOM 1740 O O . PHE A 1 223 ? -21.186 19.005 9.966 1.00 94.00 223 PHE A O 1
ATOM 1747 N N . ASN A 1 224 ? -22.721 20.110 8.752 1.00 92.88 224 ASN A N 1
ATOM 1748 C CA . ASN A 1 224 ? -22.840 21.274 9.641 1.00 92.88 224 ASN A CA 1
ATOM 1749 C C . ASN A 1 224 ? -21.487 21.889 10.065 1.00 92.88 224 ASN A C 1
ATOM 1751 O O . ASN A 1 224 ? -21.300 22.253 11.223 1.00 92.88 224 ASN A O 1
ATOM 1755 N N . GLY A 1 225 ? -20.530 21.976 9.134 1.00 90.94 225 GLY A N 1
ATOM 1756 C CA . GLY A 1 225 ? -19.196 22.534 9.391 1.00 90.94 225 GLY A CA 1
ATOM 1757 C C . GLY A 1 225 ? -18.250 21.618 10.175 1.00 90.94 225 GLY A C 1
ATOM 1758 O O . GLY A 1 225 ? -17.137 22.028 10.485 1.00 90.94 225 GLY A O 1
ATOM 1759 N N . THR A 1 226 ? -18.665 20.387 10.488 1.00 95.31 226 THR A N 1
ATOM 1760 C CA . THR A 1 226 ? -17.824 19.367 11.128 1.00 95.31 226 THR A CA 1
ATOM 1761 C C . THR A 1 226 ? -17.375 18.345 10.092 1.00 95.31 226 THR A C 1
ATOM 1763 O O . THR A 1 226 ? -18.194 17.793 9.352 1.00 95.31 226 THR A O 1
ATOM 1766 N N . ILE A 1 227 ? -16.070 18.078 10.044 1.00 97.62 227 ILE A N 1
ATOM 1767 C CA . ILE A 1 227 ? -15.491 17.063 9.164 1.00 97.62 227 ILE A CA 1
ATOM 1768 C C . ILE A 1 227 ? -15.472 15.726 9.904 1.00 97.62 227 ILE A C 1
ATOM 1770 O O . ILE A 1 227 ? -14.822 15.576 10.935 1.00 97.62 227 ILE A O 1
ATOM 1774 N N . HIS A 1 228 ? -16.166 14.743 9.348 1.00 97.31 228 HIS A N 1
ATOM 1775 C CA . HIS A 1 228 ? -16.162 13.364 9.804 1.00 97.31 228 HIS A CA 1
ATOM 1776 C C . HIS A 1 228 ? -15.141 12.568 8.995 1.00 97.31 228 HIS A C 1
ATOM 1778 O O . HIS A 1 228 ? -15.208 12.530 7.765 1.00 97.31 228 HIS A O 1
ATOM 1784 N N . ILE A 1 229 ? -14.212 11.917 9.693 1.00 98.00 229 ILE A N 1
ATOM 1785 C CA . ILE A 1 229 ? -13.187 11.058 9.101 1.00 98.00 229 ILE A CA 1
ATOM 1786 C C . ILE A 1 229 ? -13.393 9.645 9.643 1.00 98.00 229 ILE A C 1
ATOM 1788 O O . ILE A 1 229 ? -13.253 9.406 10.842 1.00 98.00 229 ILE A O 1
ATOM 1792 N N . GLY A 1 230 ? -13.721 8.707 8.760 1.00 97.38 230 GLY A N 1
ATOM 1793 C CA . GLY A 1 230 ? -13.827 7.296 9.110 1.00 97.38 230 GLY A CA 1
ATOM 1794 C C . GLY A 1 230 ? -12.486 6.716 9.581 1.00 97.38 230 GLY A C 1
ATOM 1795 O O . GLY A 1 230 ? -11.430 7.025 9.027 1.00 97.38 230 GLY A O 1
ATOM 1796 N N . ALA A 1 231 ? -12.516 5.841 10.591 1.00 96.81 231 ALA A N 1
ATOM 1797 C CA . ALA A 1 231 ? -11.320 5.242 11.188 1.00 96.81 231 ALA A CA 1
ATOM 1798 C C . ALA A 1 231 ? -10.445 4.447 10.196 1.00 96.81 231 ALA A C 1
ATOM 1800 O O . ALA A 1 231 ? -9.232 4.353 10.398 1.00 96.81 231 ALA A O 1
ATOM 1801 N N . THR A 1 232 ? -11.027 3.891 9.129 1.00 96.88 232 THR A N 1
ATOM 1802 C CA . THR A 1 232 ? -10.313 3.147 8.080 1.00 96.88 232 THR A CA 1
ATOM 1803 C C . THR A 1 232 ? -9.896 4.017 6.897 1.00 96.88 232 THR A C 1
ATOM 1805 O O . THR A 1 232 ? -9.344 3.483 5.936 1.00 96.88 232 THR A O 1
ATOM 1808 N N . SER A 1 233 ? -10.133 5.332 6.944 1.00 97.62 233 SER A N 1
ATOM 1809 C CA . SER A 1 233 ? -9.638 6.256 5.923 1.00 97.62 233 SER A CA 1
ATOM 1810 C C . SER A 1 233 ? -8.112 6.298 5.944 1.00 97.62 233 SER A C 1
ATOM 1812 O O . SER A 1 233 ? -7.490 6.443 7.004 1.00 97.62 233 SER A O 1
ATOM 1814 N N . THR A 1 234 ? -7.506 6.115 4.774 1.00 98.06 234 THR A N 1
ATOM 1815 C CA . THR A 1 234 ? -6.055 5.978 4.624 1.00 98.06 234 THR A CA 1
ATOM 1816 C C . THR A 1 234 ? -5.365 7.335 4.615 1.00 98.06 234 THR A C 1
ATOM 1818 O O . THR A 1 234 ? -5.966 8.342 4.243 1.00 98.06 234 THR A O 1
ATOM 1821 N N . HIS A 1 235 ? -4.086 7.390 4.985 1.00 98.19 235 HIS A N 1
ATOM 1822 C CA . HIS A 1 235 ? -3.337 8.649 4.934 1.00 98.19 235 HIS A CA 1
ATOM 1823 C C . HIS A 1 235 ? -3.311 9.249 3.521 1.00 98.19 235 HIS A C 1
ATOM 1825 O O . HIS A 1 235 ? -3.451 10.462 3.393 1.00 98.19 235 HIS A O 1
ATOM 1831 N N . SER A 1 236 ? -3.249 8.423 2.467 1.00 97.50 236 SER A N 1
ATOM 1832 C CA . SER A 1 236 ? -3.365 8.904 1.081 1.00 97.50 236 SER A CA 1
ATOM 1833 C C . SER A 1 236 ? -4.716 9.570 0.814 1.00 97.50 236 SER A C 1
ATOM 1835 O O . SER A 1 236 ? -4.759 10.662 0.253 1.00 97.50 236 SER A O 1
ATOM 1837 N N . GLN A 1 237 ? -5.820 8.975 1.285 1.00 97.56 237 GLN A N 1
ATOM 1838 C CA . GLN A 1 237 ? -7.145 9.588 1.161 1.00 97.56 237 GLN A CA 1
ATOM 1839 C C . GLN A 1 237 ? -7.215 10.931 1.891 1.00 97.56 237 GLN A C 1
ATOM 1841 O O . GLN A 1 237 ? -7.783 11.875 1.353 1.00 97.56 237 GLN A O 1
ATOM 1846 N N . LEU A 1 238 ? -6.626 11.049 3.086 1.00 98.12 238 LEU A N 1
ATOM 1847 C CA . LEU A 1 238 ? -6.586 12.318 3.819 1.00 98.12 238 LEU A CA 1
ATOM 1848 C C . LEU A 1 238 ? -5.745 13.382 3.094 1.00 98.12 238 LEU A C 1
ATOM 1850 O O . LEU A 1 238 ? -6.125 14.549 3.095 1.00 98.12 238 LEU A O 1
ATOM 1854 N N . THR A 1 239 ? -4.634 12.996 2.465 1.00 97.50 239 THR A N 1
ATOM 1855 C CA . THR A 1 239 ? -3.781 13.905 1.684 1.00 97.50 239 THR A CA 1
ATOM 1856 C C . THR A 1 239 ? -4.465 14.413 0.413 1.00 97.50 239 THR A C 1
ATOM 1858 O O . THR A 1 239 ? -4.290 15.569 0.031 1.00 97.50 239 THR A O 1
ATOM 1861 N N . GLU A 1 240 ? -5.232 13.563 -0.268 1.00 95.44 240 GLU A N 1
ATOM 1862 C CA . GLU A 1 240 ? -5.844 13.893 -1.560 1.00 95.44 240 GLU A CA 1
ATOM 1863 C C . GLU A 1 240 ? -7.237 14.527 -1.425 1.00 95.44 240 GLU A C 1
ATOM 1865 O O . GLU A 1 240 ? -7.695 15.214 -2.340 1.00 95.44 240 GLU A O 1
ATOM 1870 N N . ASN A 1 241 ? -7.918 14.336 -0.291 1.00 97.75 241 ASN A N 1
ATOM 1871 C CA . ASN A 1 241 ? -9.289 14.796 -0.108 1.00 97.75 241 ASN A CA 1
ATOM 1872 C C . ASN A 1 241 ? -9.398 16.329 -0.076 1.00 97.75 241 ASN A C 1
ATOM 1874 O O . ASN A 1 241 ? -8.775 17.004 0.744 1.00 97.75 241 ASN A O 1
ATOM 1878 N N . ILE A 1 242 ? -10.266 16.870 -0.934 1.00 97.50 242 ILE A N 1
ATOM 1879 C CA . ILE A 1 242 ? -10.454 18.316 -1.092 1.00 97.50 242 ILE A CA 1
ATOM 1880 C C . ILE A 1 242 ? -10.908 19.011 0.200 1.00 97.50 242 ILE A C 1
ATOM 1882 O O . ILE A 1 242 ? -10.379 20.066 0.533 1.00 97.50 242 ILE A O 1
ATOM 1886 N N . ILE A 1 243 ? -11.802 18.388 0.979 1.00 97.44 243 ILE A N 1
ATOM 1887 C CA . ILE A 1 243 ? -12.310 18.952 2.238 1.00 97.44 243 ILE A CA 1
ATOM 1888 C C . ILE A 1 243 ? -11.155 19.096 3.235 1.00 97.44 243 ILE A C 1
ATOM 1890 O O . ILE A 1 243 ? -10.995 20.149 3.849 1.00 97.44 243 ILE A O 1
ATOM 1894 N N . ILE A 1 244 ? -10.310 18.065 3.364 1.00 97.88 244 ILE A N 1
ATOM 1895 C CA . ILE A 1 244 ? -9.145 18.104 4.260 1.00 97.88 244 ILE A CA 1
ATOM 1896 C C . ILE A 1 244 ? -8.132 19.143 3.782 1.00 97.88 244 ILE A C 1
ATOM 1898 O O . ILE A 1 244 ? -7.651 19.933 4.588 1.00 97.88 244 ILE A O 1
ATOM 1902 N N . ARG A 1 245 ? -7.833 19.203 2.481 1.00 97.62 245 ARG A N 1
ATOM 1903 C CA . ARG A 1 245 ? -6.882 20.180 1.929 1.00 97.62 245 ARG A CA 1
ATOM 1904 C C . ARG A 1 245 ? -7.321 21.626 2.146 1.00 97.62 245 ARG A C 1
ATOM 1906 O O . ARG A 1 245 ? -6.478 22.467 2.440 1.00 97.62 245 ARG A O 1
ATOM 1913 N N . GLU A 1 246 ? -8.611 21.913 2.007 1.00 96.31 246 GLU A N 1
ATOM 1914 C CA . GLU A 1 246 ? -9.145 23.271 2.147 1.00 96.31 246 GLU A CA 1
ATOM 1915 C C . GLU A 1 246 ? -9.340 23.685 3.608 1.00 96.31 246 GLU A C 1
ATOM 1917 O O . GLU A 1 246 ? -9.063 24.830 3.963 1.00 96.31 246 GLU A O 1
ATOM 1922 N N . LYS A 1 247 ? -9.813 22.771 4.463 1.00 96.44 247 LYS A N 1
ATOM 1923 C CA . LYS A 1 247 ? -10.283 23.108 5.819 1.00 96.44 247 LYS A CA 1
ATOM 1924 C C . LYS A 1 247 ? -9.384 22.598 6.941 1.00 96.44 247 LYS A C 1
ATOM 1926 O O . LYS A 1 247 ? -9.443 23.117 8.049 1.00 96.44 247 LYS A O 1
ATOM 1931 N N . ALA A 1 248 ? -8.524 21.623 6.662 1.00 96.50 248 ALA A N 1
ATOM 1932 C CA . ALA A 1 248 ? -7.601 21.019 7.619 1.00 96.50 248 ALA A CA 1
ATOM 1933 C C . ALA A 1 248 ? -6.217 20.775 6.984 1.00 96.50 248 ALA A C 1
ATOM 1935 O O . ALA A 1 248 ? -5.636 19.696 7.109 1.00 96.50 248 ALA A O 1
ATOM 1936 N N . LEU A 1 249 ? -5.670 21.789 6.298 1.00 97.31 249 LEU A N 1
ATOM 1937 C CA . LEU A 1 249 ? -4.430 21.674 5.518 1.00 97.31 249 LEU A CA 1
ATOM 1938 C C . LEU A 1 249 ? -3.255 21.091 6.321 1.00 97.31 249 LEU A C 1
ATOM 1940 O O . LEU A 1 249 ? -2.496 20.279 5.797 1.00 97.31 249 LEU A O 1
ATOM 1944 N N . SER A 1 250 ? -3.120 21.450 7.601 1.00 97.75 250 SER A N 1
ATOM 1945 C CA . SER A 1 250 ? -2.087 20.894 8.488 1.00 97.75 250 SER A CA 1
ATOM 1946 C C . SER A 1 250 ? -2.167 19.368 8.611 1.00 97.75 250 SER A C 1
ATOM 1948 O O . SER A 1 250 ? -1.133 18.705 8.611 1.00 97.75 250 SER A O 1
ATOM 1950 N N . LEU A 1 251 ? -3.377 18.800 8.656 1.00 98.06 251 LEU A N 1
ATOM 1951 C CA . LEU A 1 251 ? -3.592 17.355 8.688 1.00 98.06 251 LEU A CA 1
ATOM 1952 C C . LEU A 1 251 ? -3.246 16.712 7.342 1.00 98.06 251 LEU A C 1
ATOM 1954 O O . LEU A 1 251 ? -2.590 15.673 7.322 1.00 98.06 251 LEU A O 1
ATOM 1958 N N . SER A 1 252 ? -3.634 17.343 6.228 1.00 98.19 252 SER A N 1
ATOM 1959 C CA . SER A 1 252 ? -3.272 16.885 4.878 1.00 98.19 252 SER A CA 1
ATOM 1960 C C . SER A 1 252 ? -1.753 16.798 4.699 1.00 98.19 252 SER A C 1
ATOM 1962 O O . SER A 1 252 ? -1.254 15.794 4.189 1.00 98.19 252 SER A O 1
ATOM 1964 N N . LEU A 1 253 ? -1.032 17.848 5.112 1.00 97.69 253 LEU A N 1
ATOM 1965 C CA . LEU A 1 253 ? 0.426 17.944 5.005 1.00 97.69 253 LEU A CA 1
ATOM 1966 C C . LEU A 1 253 ? 1.132 16.954 5.935 1.00 97.69 253 LEU A C 1
ATOM 1968 O O . LEU A 1 253 ? 2.096 16.314 5.531 1.00 97.69 253 LEU A O 1
ATOM 1972 N N . ALA A 1 254 ? 0.645 16.781 7.165 1.00 97.75 254 ALA A N 1
ATOM 1973 C CA . ALA A 1 254 ? 1.191 15.760 8.052 1.00 97.75 254 ALA A CA 1
ATOM 1974 C C . ALA A 1 254 ? 1.001 14.360 7.457 1.00 97.75 254 ALA A C 1
ATOM 1976 O O . ALA A 1 254 ? 1.956 13.594 7.373 1.00 97.75 254 ALA A O 1
ATOM 1977 N N . CYS A 1 255 ? -0.201 14.051 6.954 1.00 97.88 255 CYS A N 1
ATOM 1978 C CA . CYS A 1 255 ? -0.476 12.763 6.324 1.00 97.88 255 CYS A CA 1
ATOM 1979 C C . CYS A 1 255 ? 0.404 12.509 5.097 1.00 97.88 255 CYS A C 1
ATOM 1981 O O . CYS A 1 255 ? 0.830 11.372 4.918 1.00 97.88 255 CYS A O 1
ATOM 1983 N N . SER A 1 256 ? 0.742 13.532 4.300 1.00 96.75 256 SER A N 1
ATOM 1984 C CA . SER A 1 256 ? 1.604 13.347 3.124 1.00 96.75 256 SER A CA 1
ATOM 1985 C C . SER A 1 256 ? 3.045 12.985 3.478 1.00 96.75 256 SER A C 1
ATOM 1987 O O . SER A 1 256 ? 3.739 12.411 2.647 1.00 96.75 256 SER A O 1
ATOM 1989 N N . MET A 1 257 ? 3.485 13.282 4.703 1.00 94.62 257 MET A N 1
ATOM 1990 C CA . MET A 1 257 ? 4.839 12.987 5.184 1.00 94.62 257 MET A CA 1
ATOM 1991 C C . MET A 1 257 ? 4.948 11.637 5.908 1.00 94.62 257 MET A C 1
ATOM 1993 O O . MET A 1 257 ? 6.051 11.214 6.249 1.00 94.62 257 MET A O 1
ATOM 1997 N N . ILE A 1 258 ? 3.828 10.945 6.144 1.00 95.50 258 ILE A N 1
ATOM 1998 C CA . ILE A 1 258 ? 3.826 9.659 6.848 1.00 95.50 258 ILE A CA 1
ATOM 1999 C C . ILE A 1 258 ? 4.357 8.571 5.923 1.00 95.50 258 ILE A C 1
ATOM 2001 O O . ILE A 1 258 ? 3.704 8.207 4.950 1.00 95.50 258 ILE A O 1
ATOM 2005 N N . GLY A 1 259 ? 5.514 8.005 6.259 1.00 94.62 259 GLY A N 1
ATOM 2006 C CA . GLY A 1 259 ? 6.101 6.887 5.523 1.00 94.62 259 GLY A CA 1
ATOM 2007 C C . GLY A 1 259 ? 6.181 7.137 4.012 1.00 94.62 259 GLY A C 1
ATOM 2008 O O . GLY A 1 259 ? 6.425 8.247 3.550 1.00 94.62 259 GLY A O 1
ATOM 2009 N N . THR A 1 260 ? 5.965 6.081 3.237 1.00 96.88 260 THR A N 1
ATOM 2010 C CA . THR A 1 260 ? 6.025 6.098 1.768 1.00 96.88 260 THR A CA 1
ATOM 2011 C C . THR A 1 260 ? 4.610 6.014 1.182 1.00 96.88 260 THR A C 1
ATOM 2013 O O . THR A 1 260 ? 3.690 5.617 1.906 1.00 96.88 260 THR A O 1
ATOM 2016 N N . PRO A 1 261 ? 4.388 6.282 -0.119 1.00 97.44 261 PRO A N 1
ATOM 2017 C CA . PRO A 1 261 ? 3.065 6.133 -0.735 1.00 97.44 261 PRO A CA 1
ATOM 2018 C C . PRO A 1 261 ? 2.396 4.778 -0.451 1.00 97.44 261 PRO A C 1
ATOM 2020 O O . PRO A 1 261 ? 1.209 4.718 -0.150 1.00 97.44 261 PRO A O 1
ATOM 2023 N N . GLN A 1 262 ? 3.167 3.687 -0.447 1.00 98.12 262 GLN A N 1
ATOM 2024 C CA . GLN A 1 262 ? 2.666 2.345 -0.137 1.00 98.12 262 GLN A CA 1
ATOM 2025 C C . GLN A 1 262 ? 2.200 2.215 1.315 1.00 98.12 262 GLN A C 1
ATOM 2027 O O . GLN A 1 262 ? 1.181 1.578 1.574 1.00 98.12 262 GLN A O 1
ATOM 2032 N N . ILE A 1 263 ? 2.921 2.825 2.264 1.00 97.88 263 ILE A N 1
ATOM 2033 C CA . ILE A 1 263 ? 2.471 2.903 3.657 1.00 97.88 263 ILE A CA 1
ATOM 2034 C C . ILE A 1 263 ? 1.222 3.765 3.751 1.00 97.88 263 ILE A C 1
ATOM 2036 O O . ILE A 1 263 ? 0.280 3.348 4.409 1.00 97.88 263 ILE A O 1
ATOM 2040 N N . ARG A 1 264 ? 1.154 4.916 3.078 1.00 98.06 264 ARG A N 1
ATOM 2041 C CA . ARG A 1 264 ? -0.013 5.809 3.156 1.00 98.06 264 ARG A CA 1
ATOM 2042 C C . ARG A 1 264 ? -1.277 5.226 2.539 1.00 98.06 264 ARG A C 1
ATOM 2044 O O . ARG A 1 264 ? -2.364 5.507 3.034 1.00 98.06 264 ARG A O 1
ATOM 2051 N N . ASN A 1 265 ? -1.137 4.366 1.534 1.00 97.56 265 ASN A N 1
ATOM 2052 C CA . ASN A 1 265 ? -2.238 3.603 0.942 1.00 97.56 265 ASN A CA 1
ATOM 2053 C C . ASN A 1 265 ? -2.783 2.510 1.875 1.00 97.56 265 ASN A C 1
ATOM 2055 O O . ASN A 1 265 ? -3.889 2.006 1.681 1.00 97.56 265 ASN A O 1
ATOM 2059 N N . MET A 1 266 ? -2.012 2.129 2.894 1.00 96.81 266 MET A N 1
ATOM 2060 C CA . MET A 1 266 ? -2.361 1.079 3.848 1.00 96.81 266 MET A CA 1
ATOM 2061 C C . MET A 1 266 ? -2.762 1.653 5.204 1.00 96.81 266 MET A C 1
ATOM 2063 O O . MET A 1 266 ? -3.819 1.314 5.729 1.00 96.81 266 MET A O 1
ATOM 2067 N N . GLY A 1 267 ? -1.897 2.484 5.776 1.00 96.88 267 GLY A N 1
ATOM 2068 C CA . GLY A 1 267 ? -2.022 3.109 7.079 1.00 96.88 267 GLY A CA 1
ATOM 2069 C C . GLY A 1 267 ? -3.258 3.989 7.145 1.00 96.88 267 GLY A C 1
ATOM 2070 O O . GLY A 1 267 ? -3.517 4.804 6.261 1.00 96.88 267 GLY A O 1
ATOM 2071 N N . THR A 1 268 ? -4.028 3.788 8.203 1.00 97.56 268 THR A N 1
ATOM 2072 C CA . THR A 1 268 ? -5.318 4.440 8.422 1.00 97.56 268 THR A CA 1
ATOM 2073 C C . THR A 1 268 ? -5.228 5.401 9.590 1.00 97.56 268 THR A C 1
ATOM 2075 O O . THR A 1 268 ? -4.549 5.086 10.570 1.00 97.56 268 THR A O 1
ATOM 2078 N N . ILE A 1 269 ? -5.998 6.486 9.557 1.00 97.31 269 ILE A N 1
ATOM 2079 C CA . ILE A 1 269 ? -6.023 7.466 10.647 1.00 97.31 269 ILE A CA 1
ATOM 2080 C C . ILE A 1 269 ? -6.396 6.841 12.001 1.00 97.31 269 ILE A C 1
ATOM 2082 O O . ILE A 1 269 ? -5.735 7.113 12.999 1.00 97.31 269 ILE A O 1
ATOM 2086 N N . GLY A 1 270 ? -7.374 5.927 12.041 1.00 96.50 270 GLY A N 1
ATOM 2087 C CA . GLY A 1 270 ? -7.767 5.236 13.272 1.00 96.50 270 GLY A CA 1
ATOM 2088 C C . GLY A 1 270 ? -6.659 4.328 13.801 1.00 96.50 270 GLY A C 1
ATOM 2089 O O . GLY A 1 270 ? -6.359 4.338 14.992 1.00 96.50 270 GLY A O 1
ATOM 2090 N N . GLY A 1 271 ? -5.988 3.601 12.905 1.00 95.44 271 GLY A N 1
ATOM 2091 C CA . GLY A 1 271 ? -4.788 2.830 13.239 1.00 95.44 271 GLY A CA 1
ATOM 2092 C C . GLY A 1 271 ? -3.666 3.699 13.816 1.00 95.44 271 GLY A C 1
ATOM 2093 O O . GLY A 1 271 ? -3.080 3.327 14.826 1.00 95.44 271 GLY A O 1
ATOM 2094 N N . ASN A 1 272 ? -3.410 4.872 13.230 1.00 95.25 272 ASN A N 1
ATOM 2095 C CA . ASN A 1 272 ? -2.396 5.811 13.712 1.00 95.25 272 ASN A CA 1
ATOM 2096 C C . ASN A 1 272 ? -2.716 6.340 15.124 1.00 95.25 272 ASN A C 1
ATOM 2098 O O . ASN A 1 272 ? -1.829 6.362 15.976 1.00 95.25 272 ASN A O 1
ATOM 2102 N N . ILE A 1 273 ? -3.987 6.669 15.391 1.00 95.31 273 ILE A N 1
ATOM 2103 C CA . ILE A 1 273 ? -4.475 7.094 16.713 1.00 95.31 273 ILE A CA 1
ATOM 2104 C C . ILE A 1 273 ? -4.327 5.973 17.747 1.00 95.31 273 ILE A C 1
ATOM 2106 O O . ILE A 1 273 ? -3.725 6.180 18.798 1.00 95.31 273 ILE A O 1
ATOM 2110 N N . VAL A 1 274 ? -4.843 4.775 17.456 1.00 93.62 274 VAL A N 1
ATOM 2111 C CA . VAL A 1 274 ? -4.864 3.653 18.414 1.00 93.62 274 VAL A CA 1
ATOM 2112 C C . VAL A 1 274 ? -3.466 3.096 18.685 1.00 93.62 274 VAL A C 1
ATOM 2114 O O . VAL A 1 274 ? -3.195 2.643 19.795 1.00 93.62 274 VAL A O 1
ATOM 2117 N N . ASN A 1 275 ? -2.562 3.148 17.703 1.00 91.88 275 ASN A N 1
ATOM 2118 C CA . ASN A 1 275 ? -1.164 2.766 17.897 1.00 91.88 275 ASN A CA 1
ATOM 2119 C C . ASN A 1 275 ? -0.453 3.669 18.919 1.00 91.88 275 ASN A C 1
ATOM 2121 O O . ASN A 1 275 ? 0.496 3.223 19.558 1.00 91.88 275 ASN A O 1
ATOM 2125 N N . ALA A 1 276 ? -0.913 4.919 19.074 1.00 91.44 276 ALA A N 1
ATOM 2126 C CA . ALA A 1 276 ? -0.436 5.873 20.075 1.00 91.44 276 ALA A CA 1
ATOM 2127 C C . ALA A 1 276 ? 1.098 6.018 20.110 1.00 91.44 276 ALA A C 1
ATOM 2129 O O . ALA A 1 276 ? 1.708 6.160 21.172 1.00 91.44 276 ALA A O 1
ATOM 2130 N N . SER A 1 277 ? 1.736 5.973 18.935 1.00 93.25 277 SER A N 1
ATOM 2131 C CA . SER A 1 277 ? 3.175 6.201 18.824 1.00 93.25 277 SER A CA 1
ATOM 2132 C C . SER A 1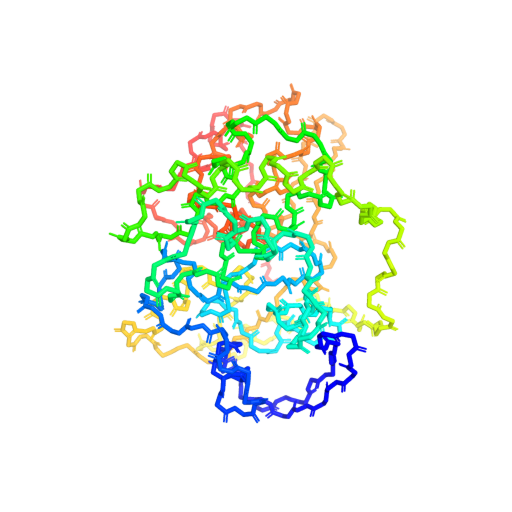 277 ? 3.507 7.626 19.279 1.00 93.25 277 SER A C 1
ATOM 2134 O O . SER A 1 277 ? 2.849 8.570 18.834 1.00 93.25 277 SER A O 1
ATOM 2136 N N . PRO A 1 278 ? 4.560 7.829 20.093 1.00 92.88 278 PRO A N 1
ATOM 2137 C CA . PRO A 1 278 ? 4.995 9.170 20.487 1.00 92.88 278 PRO A CA 1
ATOM 2138 C C . PRO A 1 278 ? 5.473 10.019 19.297 1.00 92.88 278 PRO A C 1
ATOM 2140 O O . PRO A 1 278 ? 5.617 11.229 19.435 1.00 92.88 278 PRO A O 1
ATOM 2143 N N . ALA A 1 279 ? 5.717 9.395 18.141 1.00 92.62 279 ALA A N 1
ATOM 2144 C CA . ALA A 1 279 ? 6.124 10.044 16.898 1.00 92.62 279 ALA A CA 1
ATOM 2145 C C . ALA A 1 279 ? 5.002 10.061 15.838 1.00 92.62 279 ALA A C 1
ATOM 2147 O O . ALA A 1 279 ? 5.286 10.098 14.647 1.00 92.62 279 ALA A O 1
ATOM 2148 N N . ALA A 1 280 ? 3.728 9.947 16.231 1.00 94.12 280 ALA A N 1
ATOM 2149 C CA . ALA A 1 280 ? 2.618 9.927 15.280 1.00 94.12 280 ALA A CA 1
ATOM 2150 C C . ALA A 1 280 ? 2.326 11.327 14.700 1.00 94.12 280 ALA A C 1
ATOM 2152 O O . ALA A 1 280 ? 1.744 12.176 15.375 1.00 94.12 280 ALA A O 1
ATOM 2153 N N . ASP A 1 281 ? 2.672 11.546 13.428 1.00 95.12 281 ASP A N 1
ATOM 2154 C CA . ASP A 1 281 ? 2.592 12.863 12.775 1.00 95.12 281 ASP A CA 1
ATOM 2155 C C . ASP A 1 281 ? 1.165 13.397 12.572 1.00 95.12 281 ASP A C 1
ATOM 2157 O O . ASP A 1 281 ? 0.962 14.610 12.535 1.00 95.12 281 ASP A O 1
ATOM 2161 N N . ALA A 1 282 ? 0.154 12.528 12.456 1.00 95.81 282 ALA A N 1
ATOM 2162 C CA . ALA A 1 282 ? -1.228 12.973 12.247 1.00 95.81 282 ALA A CA 1
ATOM 2163 C C . ALA A 1 282 ? -1.907 13.472 13.536 1.00 95.81 282 ALA A C 1
ATOM 2165 O O . ALA A 1 282 ? -2.923 14.162 13.460 1.00 95.81 282 ALA A O 1
ATOM 2166 N N . ILE A 1 283 ? -1.356 13.162 14.716 1.00 95.50 283 ILE A N 1
ATOM 2167 C CA . ILE A 1 283 ? -1.976 13.497 16.006 1.00 95.50 283 ILE A CA 1
ATOM 2168 C C . ILE A 1 283 ? -1.881 14.993 16.337 1.00 95.50 283 ILE A C 1
ATOM 2170 O O . ILE A 1 283 ? -2.913 15.567 16.689 1.00 95.50 283 ILE A O 1
ATOM 2174 N N . PRO A 1 284 ? -0.726 15.676 16.199 1.00 96.44 284 PRO A N 1
ATOM 2175 C CA . PRO A 1 284 ? -0.653 17.106 16.493 1.00 96.44 284 PRO A CA 1
ATOM 2176 C C . PRO A 1 284 ? -1.643 17.961 15.679 1.00 96.44 284 PRO A C 1
ATOM 2178 O O . PRO A 1 284 ? -2.326 18.783 16.289 1.00 96.44 284 PRO A O 1
ATOM 2181 N N . PRO A 1 285 ? -1.818 17.767 14.352 1.00 97.06 285 PRO A N 1
ATOM 2182 C CA . PRO A 1 285 ? -2.861 18.468 13.606 1.00 97.06 285 PRO A CA 1
ATOM 2183 C C . PRO A 1 285 ? -4.274 18.186 14.119 1.00 97.06 285 PRO A C 1
ATOM 2185 O O . PRO A 1 285 ? -5.060 19.121 14.220 1.00 97.06 285 PRO A O 1
ATOM 2188 N N . LEU A 1 286 ? -4.601 16.936 14.469 1.00 96.81 286 LEU A N 1
ATOM 2189 C CA . LEU A 1 286 ? -5.915 16.600 15.031 1.00 96.81 286 LEU A CA 1
ATOM 2190 C C . LEU A 1 286 ? -6.182 17.350 16.342 1.00 96.81 286 LEU A C 1
ATOM 2192 O O . LEU A 1 286 ? -7.282 17.858 16.533 1.00 96.81 286 LEU A O 1
ATOM 2196 N N . LEU A 1 287 ? -5.177 17.466 17.213 1.00 95.94 287 LEU A N 1
ATOM 2197 C CA . LEU A 1 287 ? -5.295 18.210 18.469 1.00 95.94 287 LEU A CA 1
ATOM 2198 C C . LEU A 1 287 ? -5.506 19.711 18.241 1.0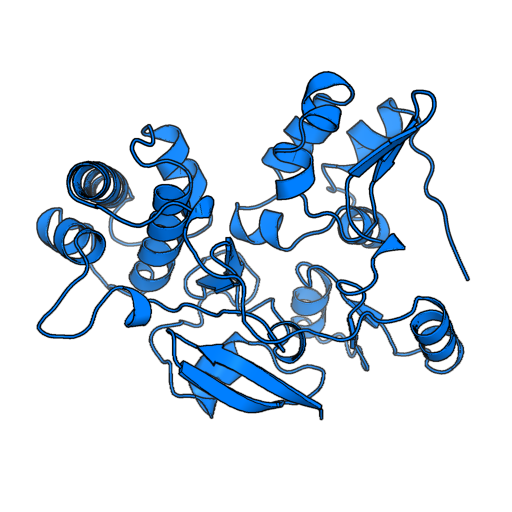0 95.94 287 LEU A C 1
ATOM 2200 O O . LEU A 1 287 ? -6.312 20.317 18.932 1.00 95.94 287 LEU A O 1
ATOM 2204 N N . ILE A 1 288 ? -4.812 20.309 17.267 1.00 96.44 288 ILE A N 1
ATOM 2205 C CA . ILE A 1 288 ? -4.963 21.739 16.935 1.00 96.44 288 ILE A CA 1
ATOM 2206 C C . ILE A 1 288 ? -6.361 22.048 16.377 1.00 96.44 288 ILE A C 1
ATOM 2208 O O . ILE A 1 288 ? -6.848 23.163 16.534 1.00 96.44 288 ILE A O 1
ATOM 2212 N N . HIS A 1 289 ? -7.001 21.069 15.734 1.00 95.88 289 HIS A N 1
ATOM 2213 C CA . HIS A 1 289 ? -8.369 21.178 15.217 1.00 95.88 289 HIS A CA 1
ATOM 2214 C C . HIS A 1 289 ? -9.443 20.760 16.234 1.00 95.88 289 HIS A C 1
ATOM 2216 O O . HIS A 1 289 ? -10.589 20.559 15.838 1.00 95.88 289 HIS A O 1
ATOM 2222 N N . ASP A 1 290 ? -9.087 20.588 17.514 1.00 95.69 290 ASP A N 1
ATOM 2223 C CA . ASP A 1 290 ? -9.991 20.131 18.582 1.00 95.69 290 ASP A CA 1
ATOM 2224 C C . ASP A 1 290 ? -10.779 18.860 18.198 1.00 95.69 290 ASP A C 1
ATOM 2226 O O . ASP A 1 290 ? -11.959 18.695 18.520 1.00 95.69 290 ASP A O 1
ATOM 2230 N N . ALA A 1 291 ? -10.132 17.948 17.460 1.00 97.06 291 ALA A N 1
ATOM 2231 C CA . ALA A 1 291 ? -10.790 16.765 16.928 1.00 97.06 291 ALA A CA 1
ATOM 2232 C C . ALA A 1 291 ? -11.296 15.843 18.049 1.00 97.06 291 ALA A C 1
ATOM 2234 O O . ALA A 1 291 ? -10.591 15.544 19.015 1.00 97.06 291 ALA A O 1
ATOM 2235 N N . ILE A 1 292 ? -12.511 15.321 17.874 1.00 96.31 292 ILE A N 1
ATOM 2236 C CA . ILE A 1 292 ? -13.149 14.400 18.818 1.00 96.31 292 ILE A CA 1
ATOM 2237 C C . ILE A 1 292 ? -13.078 12.978 18.263 1.00 96.31 292 ILE A C 1
ATOM 2239 O O . ILE A 1 292 ? -13.516 12.708 17.145 1.00 96.31 292 ILE A O 1
ATOM 2243 N N . CYS A 1 293 ? -12.562 12.048 19.067 1.00 95.56 293 CYS A N 1
ATOM 2244 C CA . CYS A 1 293 ? -12.604 10.623 18.757 1.00 95.56 293 CYS A CA 1
ATOM 2245 C C . CYS A 1 293 ? -13.915 10.016 19.275 1.00 95.56 293 CYS A C 1
ATOM 2247 O O . CYS A 1 293 ? -14.181 10.040 20.478 1.00 95.56 293 CYS A O 1
ATOM 2249 N N . ILE A 1 294 ? -14.732 9.473 18.370 1.00 94.69 294 ILE A N 1
ATOM 2250 C CA . ILE A 1 294 ? -15.965 8.757 18.716 1.00 94.69 294 ILE A CA 1
ATOM 2251 C C . ILE A 1 294 ? -15.614 7.285 18.937 1.00 94.69 294 ILE A C 1
ATOM 2253 O O . ILE A 1 294 ? -15.086 6.627 18.041 1.00 94.69 294 ILE A O 1
ATOM 2257 N N . LEU A 1 295 ? -15.908 6.782 20.134 1.00 92.44 295 LEU A N 1
ATOM 2258 C CA . LEU A 1 295 ? -15.729 5.381 20.502 1.00 92.44 295 LEU A CA 1
ATOM 2259 C C . LEU A 1 295 ? -17.085 4.677 20.522 1.00 92.44 295 LEU A C 1
ATOM 2261 O O . LEU A 1 295 ? -18.069 5.225 21.015 1.00 92.44 295 LEU A O 1
ATOM 2265 N N . GLU A 1 296 ? -17.108 3.450 20.014 1.00 88.31 296 GLU A N 1
ATOM 2266 C CA . GLU A 1 296 ? -18.273 2.568 20.016 1.00 88.31 296 GLU A CA 1
ATOM 2267 C C . GLU A 1 296 ? -17.902 1.228 20.671 1.00 88.31 296 GLU A C 1
ATOM 2269 O O . GLU A 1 296 ? -16.749 0.792 20.586 1.00 88.31 296 GLU A O 1
ATOM 2274 N N . SER A 1 297 ? -18.869 0.600 21.344 1.00 80.50 297 SER A N 1
ATOM 2275 C CA . SER A 1 297 ? -18.715 -0.664 22.083 1.00 80.50 297 SER A CA 1
ATOM 2276 C C . SER A 1 297 ? -19.945 -1.545 21.965 1.00 80.50 297 SER A C 1
ATOM 2278 O O . SER A 1 297 ? -21.049 -0.966 22.098 1.00 80.50 297 SER A O 1
#

Sequence (297 aa):
METINFILNGKEVTITVDDSEILLHTLRERLNIKSVKEGCSIGECGTCTVLIDDEPHYSCLTLSSKVNGRDIKTVEYLGKSGKLHPLQEAFIKSGAVQCGYCTPGMLLSAYSLLLKNRKPDWEEIKEAISGNLCRCTGYHQIVEAIKDAADIIDTPTHEQQKKSPISMEKRKKEEVFTILTSTKEARVYAGGTDILVNKRKGEKFRPFIDITNIQEFSGISEFNGTIHIGATSTHSQLTENIIIREKALSLSLACSMIGTPQIRNMGTIGGNIVNASPAADAIPPLLIHDAICILES

pLDDT: mean 92.14, std 9.9, range [45.16, 98.81]

Foldseek 3Di:
DDWAWAAELNRIDIDDDDLLAFQLCCVCVVVVVPQQDDDPLQQAAQLNWKQKLLATARSSLHHPNVRGLIHIYWLVSQDDPPGGHLLVVLCVVLVVDDPCSLVRRLSSLLSSLCLAPLQDDLVSSCQSCVRHDDPPDPCPSSSVSSNV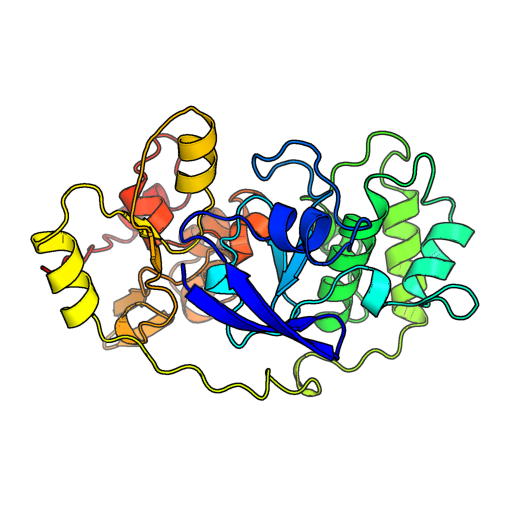SSVVDPDHHSVPDDTRPDDDDADEVVVVVVCVVVPVLEDEDALSNPVSSVVVVVDDRPRYDYNLSHVQQDDWDDDPNDIDHRQNYFLVNLLPPPCCCVPQVQLNVLSSPPRGSNSRVRHGPNNLVVVPDPPRSNVVSCVVVVHDDDDDD

Radius of gyration: 19.33 Å; chains: 1; bounding box: 46×44×50 Å